Protein AF-A0A956CXU1-F1 (afdb_monomer_lite)

Secondary structure (DSSP, 8-state):
-----PPPPPPPPPHHHHHHHHHHHHHHHHHHHHH-HHHHHHHHTT--HHHHHHHHHHHHHHHHHHHHHHH---SB-TT-HHHHHHHHHHHHHHHHHHHHHHHHHHT--GGGSPPTTTHHHHHHHHHHHHIIIIIIHHHHHHHHHHHHHHSSPPPHHHHHHHHHHHHTHHHHHHHHT------HHHHHHHHHHHHHHHHHHHHHHHHHBHHHHHHHHHHHHHHHHHHSPPPP----------TT------------S-PPP-----------------------------

Foldseek 3Di:
DDDPPPDPQQDQPDVVVLLVQLVLLLVLLVVCVPPPVVVCCVPVNPDDSVVLSNCLSPQLSVLQNLCCVQVVFHAADPPCVVVLLVVLLVVLVVLLVVVLVCCVVQVPQLVPADDPPSNVSVQLNVLSVCCRPLPSVQLSVQSVVVCVVVVDRDDPVSSLVSQLVSLQRVLVVCLVVVPDPGPVVSSVVVSVSSSVLSSVLVVSRRPGRDVSSSSSSSSSNVSNNVSRDNNDPPPPPPPPPPPPPDPPDPPPPPPPPDDDPPDPPDDDDDDDDDDDDDDDDDDDDDDDDD

pLDDT: mean 83.3, std 19.91, range [33.78, 98.56]

Structure (mmCIF, N/CA/C/O backbone):
data_AF-A0A956CXU1-F1
#
_entry.id   AF-A0A956CXU1-F1
#
loop_
_atom_site.group_PDB
_atom_site.id
_atom_site.type_symbol
_atom_site.label_atom_id
_atom_site.label_alt_id
_atom_site.label_comp_id
_atom_site.label_asym_id
_atom_site.label_entity_id
_atom_site.label_seq_id
_atom_site.pdbx_PDB_ins_code
_atom_site.Cartn_x
_atom_site.Cartn_y
_atom_site.Cartn_z
_atom_site.occupancy
_atom_site.B_iso_or_equiv
_atom_site.auth_seq_id
_atom_site.auth_comp_id
_atom_site.auth_asym_id
_atom_site.auth_atom_id
_atom_site.pdbx_PDB_model_num
ATOM 1 N N . MET A 1 1 ? -18.748 23.707 29.686 1.00 53.28 1 MET A N 1
ATOM 2 C CA . MET A 1 1 ? -18.147 22.367 29.522 1.00 53.28 1 MET A CA 1
ATOM 3 C C . MET A 1 1 ? -19.125 21.565 28.673 1.00 53.28 1 MET A C 1
ATOM 5 O O . MET A 1 1 ? -20.083 21.032 29.205 1.00 53.28 1 MET A O 1
ATOM 9 N N . ALA A 1 2 ? -19.011 21.675 27.346 1.00 49.09 2 ALA A N 1
ATOM 10 C CA . ALA A 1 2 ? -19.995 21.107 26.426 1.00 49.09 2 ALA A CA 1
ATOM 11 C C . ALA A 1 2 ? -19.829 19.587 26.381 1.00 49.09 2 ALA A C 1
ATOM 13 O O . ALA A 1 2 ? -18.724 19.097 26.135 1.00 49.09 2 ALA A O 1
ATOM 14 N N . ASP A 1 3 ? -20.923 18.883 26.653 1.00 56.88 3 ASP A N 1
ATOM 15 C CA . ASP A 1 3 ? -21.047 17.439 26.538 1.00 56.88 3 ASP A CA 1
ATOM 16 C C . ASP A 1 3 ? -20.659 17.036 25.109 1.00 56.88 3 ASP A C 1
ATOM 18 O O . ASP A 1 3 ? -21.374 17.326 24.145 1.00 56.88 3 ASP A O 1
ATOM 22 N N . ARG A 1 4 ? -19.453 16.472 24.943 1.00 56.12 4 ARG A N 1
ATOM 23 C CA . ARG A 1 4 ? -19.021 15.890 23.669 1.00 56.12 4 ARG A CA 1
ATOM 24 C C . ARG A 1 4 ? -19.868 14.648 23.482 1.00 56.12 4 ARG A C 1
ATOM 26 O O . ARG A 1 4 ? -19.460 13.563 23.887 1.00 56.12 4 ARG A O 1
ATOM 33 N N . SER A 1 5 ? -21.033 14.854 22.877 1.00 62.69 5 SER A N 1
ATOM 34 C CA . SER A 1 5 ? -21.957 13.832 22.409 1.00 62.69 5 SER A CA 1
ATOM 35 C C . SER A 1 5 ? -21.123 12.693 21.840 1.00 62.69 5 SER A C 1
ATOM 37 O O . SER A 1 5 ? -20.377 12.897 20.876 1.00 62.69 5 SER A O 1
ATOM 39 N N . ALA A 1 6 ? -21.144 11.549 22.525 1.00 67.12 6 ALA A N 1
ATOM 40 C CA . ALA A 1 6 ? -20.288 10.419 22.211 1.00 67.12 6 ALA A CA 1
ATOM 41 C C . ALA A 1 6 ? -20.400 10.124 20.713 1.00 67.12 6 ALA A C 1
ATOM 43 O O . ALA A 1 6 ? -21.496 9.878 20.206 1.00 67.12 6 ALA A O 1
ATOM 44 N N . ALA A 1 7 ? -19.277 10.219 19.995 1.00 60.97 7 ALA A N 1
ATOM 45 C CA . ALA A 1 7 ? -19.264 9.900 18.578 1.00 60.97 7 ALA A CA 1
ATOM 46 C C . ALA A 1 7 ? -19.831 8.480 18.411 1.00 60.97 7 ALA A C 1
ATOM 48 O O . ALA A 1 7 ? -19.458 7.594 19.191 1.00 60.97 7 ALA A O 1
ATOM 49 N N . PRO A 1 8 ? -20.751 8.258 17.456 1.00 65.12 8 PRO A N 1
ATOM 50 C CA . PRO A 1 8 ? -21.353 6.950 17.273 1.00 65.12 8 PRO A CA 1
ATOM 51 C C . PRO A 1 8 ? -20.245 5.906 17.074 1.00 65.12 8 PRO A C 1
ATOM 53 O O . PRO A 1 8 ? -19.259 6.194 16.387 1.00 65.12 8 PRO A O 1
ATOM 56 N N . PRO A 1 9 ? -20.372 4.716 17.688 1.00 65.62 9 PRO A N 1
ATOM 57 C CA . PRO A 1 9 ? -19.356 3.677 17.589 1.00 65.62 9 PRO A CA 1
ATOM 58 C C . PRO A 1 9 ? -19.106 3.340 16.119 1.00 65.62 9 PRO A C 1
ATOM 60 O O . PRO A 1 9 ? -20.058 3.249 15.339 1.00 65.62 9 PRO A O 1
ATOM 63 N N . ALA A 1 10 ? -17.841 3.147 15.733 1.00 65.56 10 ALA A N 1
ATOM 64 C CA . ALA A 1 10 ? -17.521 2.817 14.352 1.00 65.56 10 ALA A CA 1
ATOM 65 C C . ALA A 1 10 ? -18.283 1.569 13.896 1.00 65.56 10 ALA A C 1
ATOM 67 O O . ALA A 1 10 ? -18.297 0.527 14.565 1.00 65.56 10 ALA A O 1
ATOM 68 N N . GLU A 1 11 ? -18.923 1.682 12.732 1.00 72.75 11 GLU A N 1
ATOM 69 C CA . GLU A 1 11 ? -19.608 0.564 12.103 1.00 72.75 11 GLU A CA 1
ATOM 70 C C . GLU A 1 11 ? -18.624 -0.593 11.909 1.00 72.75 11 GLU A C 1
ATOM 72 O O . GLU A 1 11 ? -17.523 -0.429 11.373 1.00 72.75 11 GLU A O 1
ATOM 77 N N . ARG A 1 12 ? -19.023 -1.794 12.343 1.00 76.50 12 ARG A N 1
ATOM 78 C CA . ARG A 1 12 ? -18.226 -3.003 12.116 1.00 76.50 12 ARG A CA 1
ATOM 79 C C . ARG A 1 12 ? -17.977 -3.150 10.612 1.00 76.50 12 ARG A C 1
ATOM 81 O O . ARG A 1 12 ? -18.926 -2.998 9.838 1.00 76.50 12 ARG A O 1
ATOM 88 N N . PRO A 1 13 ? -16.752 -3.513 10.187 1.00 75.19 13 PRO A N 1
ATOM 89 C CA . PRO A 1 13 ? -16.489 -3.706 8.774 1.00 75.19 13 PRO A CA 1
ATOM 90 C C . PRO A 1 13 ? -17.443 -4.768 8.220 1.00 75.19 13 PRO A C 1
ATOM 92 O O . PRO A 1 13 ? -17.560 -5.848 8.818 1.00 75.19 13 PRO A O 1
ATOM 95 N N . PRO A 1 14 ? -18.143 -4.494 7.105 1.00 86.12 14 PRO A N 1
ATOM 96 C CA . PRO A 1 14 ? -19.039 -5.474 6.522 1.00 86.12 14 PRO A CA 1
ATOM 97 C C . PRO A 1 14 ? -18.215 -6.703 6.140 1.00 86.12 14 PRO A C 1
ATOM 99 O O . PRO A 1 14 ? -17.238 -6.579 5.403 1.00 86.12 14 PRO A O 1
ATOM 102 N N . ARG A 1 15 ? -18.602 -7.894 6.614 1.00 92.25 15 ARG A N 1
ATOM 103 C CA . ARG A 1 15 ? -17.911 -9.157 6.276 1.00 92.25 15 ARG A CA 1
ATOM 104 C C . ARG A 1 15 ? -17.754 -9.331 4.763 1.00 92.25 15 ARG A C 1
ATOM 106 O O . ARG A 1 15 ? -16.720 -9.807 4.315 1.00 92.25 15 ARG A O 1
ATOM 113 N N . ALA A 1 16 ? -18.744 -8.858 4.003 1.00 91.38 16 ALA A N 1
ATOM 114 C CA . ALA A 1 16 ? -18.710 -8.810 2.549 1.00 91.38 16 ALA A CA 1
ATOM 115 C C . ALA A 1 16 ? -17.484 -8.056 2.007 1.00 91.38 16 ALA A C 1
ATOM 117 O O . ALA A 1 16 ? -16.814 -8.579 1.136 1.00 91.38 16 ALA A O 1
ATOM 118 N N . VAL A 1 17 ? -17.122 -6.891 2.562 1.00 91.38 17 VAL A N 1
ATOM 119 C CA . VAL A 1 17 ? -15.960 -6.107 2.093 1.00 91.38 17 VAL A CA 1
ATOM 120 C C . VAL A 1 17 ? -14.652 -6.866 2.314 1.00 91.38 17 VAL A C 1
ATOM 122 O O . VAL A 1 17 ? -13.800 -6.890 1.432 1.00 91.38 17 VAL A O 1
ATOM 125 N N . LEU A 1 18 ? -14.498 -7.515 3.471 1.00 93.88 18 LEU A N 1
ATOM 126 C CA . LEU A 1 18 ? -13.302 -8.306 3.778 1.00 93.88 18 LEU A CA 1
ATOM 127 C C . LEU A 1 18 ? -13.200 -9.549 2.886 1.00 93.88 18 LEU A C 1
ATOM 129 O O . LEU A 1 18 ? -12.120 -9.856 2.391 1.00 93.88 18 LEU A O 1
ATOM 133 N N . ALA A 1 19 ? -14.324 -10.229 2.644 1.00 95.38 19 ALA A N 1
ATOM 134 C CA . ALA A 1 19 ? -14.387 -11.356 1.720 1.00 95.38 19 ALA A CA 1
ATOM 135 C C . ALA A 1 19 ? -14.075 -10.918 0.280 1.00 95.38 19 ALA A C 1
ATOM 137 O O . ALA A 1 19 ? -13.273 -11.561 -0.389 1.00 95.38 19 ALA A O 1
ATOM 138 N N . THR A 1 20 ? -14.634 -9.792 -0.178 1.00 95.25 20 THR A N 1
ATOM 139 C CA . THR A 1 20 ? -14.325 -9.211 -1.491 1.00 95.25 20 THR A CA 1
ATOM 140 C C . THR A 1 20 ? -12.843 -8.878 -1.615 1.00 95.25 20 THR A C 1
ATOM 142 O O . THR A 1 20 ? -12.251 -9.189 -2.642 1.00 95.25 20 THR A O 1
ATOM 145 N N . LEU A 1 21 ? -12.222 -8.301 -0.580 1.00 94.56 21 LEU A N 1
ATOM 146 C CA . LEU A 1 21 ? -10.782 -8.036 -0.576 1.00 94.56 21 LEU A CA 1
ATOM 147 C C . LEU A 1 21 ? -9.972 -9.334 -0.700 1.00 94.56 21 LEU A C 1
ATOM 149 O O . LEU A 1 21 ? -9.076 -9.403 -1.535 1.00 94.56 21 LEU A O 1
ATOM 153 N N . ALA A 1 22 ? -10.307 -10.368 0.078 1.00 96.12 22 ALA A N 1
ATOM 154 C CA . ALA A 1 22 ? -9.634 -11.666 0.012 1.00 96.12 22 ALA A CA 1
ATOM 155 C C . ALA A 1 22 ? -9.749 -12.297 -1.385 1.00 96.12 22 ALA A C 1
ATOM 157 O O . ALA A 1 22 ? -8.745 -12.692 -1.975 1.00 96.12 22 ALA A O 1
ATOM 158 N N . VAL A 1 23 ? -10.963 -12.331 -1.947 1.00 97.62 23 VAL A N 1
ATOM 159 C CA . VAL A 1 23 ? -11.228 -12.864 -3.292 1.00 97.62 23 VAL A CA 1
ATOM 160 C C . VAL A 1 23 ? -10.493 -12.056 -4.360 1.00 97.62 23 VAL A C 1
ATOM 162 O O . VAL A 1 23 ? -9.898 -12.645 -5.258 1.00 97.62 23 VAL A O 1
ATOM 165 N N . ALA A 1 24 ? -10.472 -10.725 -4.253 1.00 96.25 24 ALA A N 1
ATOM 166 C CA . ALA A 1 24 ? -9.735 -9.869 -5.178 1.00 96.25 24 ALA A CA 1
ATOM 167 C C . ALA A 1 24 ? -8.224 -10.141 -5.123 1.00 96.25 24 ALA A C 1
ATOM 169 O O . ALA A 1 24 ? -7.593 -10.257 -6.170 1.00 96.25 24 ALA A O 1
ATOM 170 N N . VAL A 1 25 ? -7.644 -10.300 -3.927 1.00 96.00 25 VAL A N 1
ATOM 171 C CA . VAL A 1 25 ? -6.221 -10.644 -3.762 1.00 96.00 25 VAL A CA 1
ATOM 172 C C . VAL A 1 25 ? -5.912 -12.025 -4.341 1.00 96.00 25 VAL A C 1
ATOM 174 O O . VAL A 1 25 ? -4.922 -12.159 -5.057 1.00 96.00 25 VAL A O 1
ATOM 177 N N . LEU A 1 26 ? -6.759 -13.030 -4.091 1.00 97.06 26 LEU A N 1
ATOM 178 C CA . LEU A 1 26 ? -6.605 -14.371 -4.669 1.00 97.06 26 LEU A CA 1
ATOM 179 C C . LEU A 1 26 ? -6.677 -14.336 -6.199 1.00 97.06 26 LEU A C 1
ATOM 181 O O . LEU A 1 26 ? -5.804 -14.888 -6.863 1.00 97.06 26 LEU A O 1
ATOM 185 N N . GLY A 1 27 ? -7.687 -13.663 -6.758 1.00 97.56 27 GLY A N 1
ATOM 186 C CA . GLY A 1 27 ? -7.885 -13.558 -8.203 1.00 97.56 27 GLY A CA 1
ATOM 187 C C . GLY A 1 27 ? -6.745 -12.814 -8.898 1.00 97.56 27 GLY A C 1
ATOM 188 O O . GLY A 1 27 ? -6.200 -13.306 -9.883 1.00 97.56 27 GLY A O 1
ATOM 189 N N . LEU A 1 28 ? -6.331 -11.661 -8.361 1.00 96.25 28 LEU A N 1
ATOM 190 C CA . LEU A 1 28 ? -5.205 -10.890 -8.896 1.00 96.25 28 LEU A CA 1
ATOM 191 C C . LEU A 1 28 ? -3.881 -11.642 -8.747 1.00 96.25 28 LEU A C 1
ATOM 193 O O . LEU A 1 28 ? -3.095 -11.677 -9.687 1.00 96.25 28 LEU A O 1
ATOM 197 N N . GLY A 1 29 ? -3.646 -12.273 -7.597 1.00 95.19 29 GLY A N 1
ATOM 198 C CA . GLY A 1 29 ? -2.450 -13.073 -7.350 1.00 95.19 29 GLY A CA 1
ATOM 199 C C . GLY A 1 29 ? -2.349 -14.268 -8.295 1.00 95.19 29 GLY A C 1
ATOM 200 O O . GLY A 1 29 ? -1.311 -14.474 -8.922 1.00 95.19 29 GLY A O 1
ATOM 201 N N . GLY A 1 30 ? -3.441 -15.022 -8.447 1.00 96.94 30 GLY A N 1
ATOM 202 C CA . GLY A 1 30 ? -3.522 -16.136 -9.391 1.00 96.94 30 GLY A CA 1
ATOM 203 C C . GLY A 1 30 ? -3.350 -15.684 -10.841 1.00 96.94 30 GLY A C 1
ATOM 204 O O . GLY A 1 30 ? -2.679 -16.349 -11.621 1.00 96.94 30 GLY A O 1
ATOM 205 N N . LEU A 1 31 ? -3.876 -14.511 -11.205 1.00 97.19 31 LEU A N 1
ATOM 206 C CA . LEU A 1 31 ? -3.629 -13.938 -12.525 1.00 97.19 31 LEU A CA 1
ATOM 207 C C . LEU A 1 31 ? -2.144 -13.595 -12.710 1.00 97.19 31 LEU A C 1
ATOM 209 O O . LEU A 1 31 ? -1.563 -13.947 -13.733 1.00 97.19 31 LEU A O 1
ATOM 213 N N . VAL A 1 32 ? -1.506 -12.964 -11.719 1.00 96.50 32 VAL A N 1
ATOM 214 C CA . VAL A 1 32 ? -0.078 -12.604 -11.745 1.00 96.50 32 VAL A CA 1
ATOM 215 C C . VAL A 1 32 ? 0.829 -13.824 -11.881 1.00 96.50 32 VAL A C 1
ATOM 217 O O . VAL A 1 32 ? 1.794 -13.762 -12.646 1.00 96.50 32 VAL A O 1
ATOM 220 N N . SER A 1 33 ? 0.532 -14.928 -11.189 1.00 95.88 33 SER A N 1
ATOM 221 C CA . SER A 1 33 ? 1.349 -16.146 -11.273 1.00 95.88 33 SER A CA 1
ATOM 222 C C . SER A 1 33 ? 1.351 -16.756 -12.678 1.00 95.88 33 SER A C 1
ATOM 224 O O . SER A 1 33 ? 2.338 -17.379 -13.067 1.00 95.88 33 SER A O 1
ATOM 226 N N . VAL A 1 34 ? 0.293 -16.515 -13.458 1.00 96.69 34 VAL A N 1
ATOM 227 C CA . VAL A 1 34 ? 0.168 -16.972 -14.846 1.00 96.69 34 VAL A CA 1
ATOM 228 C C . VAL A 1 34 ? 0.743 -15.953 -15.833 1.00 96.69 34 VAL A C 1
ATOM 230 O O . VAL A 1 34 ? 1.555 -16.310 -16.683 1.00 96.69 34 VAL A O 1
ATOM 233 N N . VAL A 1 35 ? 0.352 -14.676 -15.738 1.00 96.75 35 VAL A N 1
ATOM 234 C CA . VAL A 1 35 ? 0.669 -13.671 -16.775 1.00 96.75 35 VAL A CA 1
ATOM 235 C C . VAL A 1 35 ? 2.003 -12.960 -16.562 1.00 96.75 35 VAL A C 1
ATOM 237 O O . VAL A 1 35 ? 2.523 -12.342 -17.490 1.00 96.75 35 VAL A O 1
ATOM 240 N N . ALA A 1 36 ? 2.557 -13.005 -15.347 1.00 95.81 36 ALA A N 1
ATOM 241 C CA . ALA A 1 36 ? 3.770 -12.280 -14.982 1.00 95.81 36 ALA A CA 1
ATOM 242 C C . ALA A 1 36 ? 4.713 -13.069 -14.040 1.00 95.81 36 ALA A C 1
ATOM 244 O O . ALA A 1 36 ? 5.231 -12.493 -13.076 1.00 95.81 36 ALA A O 1
ATOM 245 N N . PRO A 1 37 ? 5.027 -14.354 -14.310 1.00 95.62 37 PRO A N 1
ATOM 246 C CA . PRO A 1 37 ? 5.863 -15.170 -13.422 1.00 95.62 37 PRO A CA 1
ATOM 247 C C . PRO A 1 37 ? 7.291 -14.622 -13.269 1.00 95.62 37 PRO A C 1
ATOM 249 O O . PRO A 1 37 ? 7.898 -14.740 -12.206 1.00 95.62 37 PRO A O 1
ATOM 252 N N . ALA A 1 38 ? 7.834 -13.985 -14.313 1.00 94.94 38 ALA A N 1
ATOM 253 C CA . ALA A 1 38 ? 9.140 -13.329 -14.244 1.00 94.94 38 ALA A CA 1
ATOM 254 C C . ALA A 1 38 ? 9.127 -12.117 -13.298 1.00 94.94 38 ALA A C 1
ATOM 256 O O . ALA A 1 38 ? 10.067 -11.936 -12.528 1.00 94.94 38 ALA A O 1
ATOM 257 N N . ALA A 1 39 ? 8.047 -11.325 -13.314 1.00 94.69 39 ALA A N 1
ATOM 258 C CA . ALA A 1 39 ? 7.880 -10.223 -12.373 1.00 94.69 39 ALA A CA 1
ATOM 259 C C . ALA A 1 39 ? 7.748 -10.761 -10.943 1.00 94.69 39 ALA A C 1
ATOM 261 O O . ALA A 1 39 ? 8.450 -10.284 -10.060 1.00 94.69 39 ALA A O 1
ATOM 262 N N . TRP A 1 40 ? 6.943 -11.808 -10.723 1.00 94.81 40 TRP A N 1
ATOM 263 C CA . TRP A 1 40 ? 6.850 -12.454 -9.410 1.00 94.81 40 TRP A CA 1
ATOM 264 C C . TRP A 1 40 ? 8.229 -12.831 -8.858 1.00 94.81 40 TRP A C 1
ATOM 266 O O . TRP A 1 40 ? 8.607 -12.356 -7.792 1.00 94.81 40 TRP A O 1
ATOM 276 N N . ARG A 1 41 ? 9.015 -13.619 -9.604 1.00 95.06 41 ARG A N 1
ATOM 277 C CA . ARG A 1 41 ? 10.354 -14.049 -9.159 1.00 95.06 41 ARG A CA 1
ATOM 278 C C . ARG A 1 41 ? 11.280 -12.876 -8.858 1.00 95.06 41 ARG A C 1
ATOM 280 O O . ARG A 1 41 ? 12.094 -12.955 -7.947 1.00 95.06 41 ARG A O 1
ATOM 287 N N . ARG A 1 42 ? 11.150 -11.777 -9.605 1.00 92.06 42 ARG A N 1
ATOM 288 C CA . ARG A 1 42 ? 11.964 -10.578 -9.401 1.00 92.06 42 ARG A CA 1
ATOM 289 C C . ARG A 1 42 ? 11.675 -9.882 -8.073 1.00 92.06 42 ARG A C 1
ATOM 291 O O . ARG A 1 42 ? 12.614 -9.499 -7.390 1.00 92.06 42 ARG A O 1
ATOM 298 N N . TYR A 1 43 ? 10.402 -9.693 -7.725 1.00 91.19 43 TYR A N 1
ATOM 299 C CA . TYR A 1 43 ? 10.020 -8.912 -6.538 1.00 91.19 43 TYR A CA 1
ATOM 300 C C . TYR A 1 43 ? 9.784 -9.764 -5.289 1.00 91.19 43 TYR A C 1
ATOM 302 O O . TYR A 1 43 ? 9.972 -9.280 -4.178 1.00 91.19 43 TYR A O 1
ATOM 310 N N . CYS A 1 44 ? 9.370 -11.017 -5.457 1.00 92.88 44 CYS A N 1
ATOM 311 C CA . CYS A 1 44 ? 9.088 -11.950 -4.366 1.00 92.88 44 CYS A CA 1
ATOM 312 C C . CYS A 1 44 ? 10.205 -12.992 -4.178 1.00 92.88 44 CYS A C 1
ATOM 314 O O . CYS A 1 44 ? 10.142 -13.800 -3.252 1.00 92.88 44 CYS A O 1
ATOM 316 N N . GLY A 1 45 ? 11.237 -12.971 -5.030 1.00 93.00 45 GLY A N 1
ATOM 317 C CA . GLY A 1 45 ? 12.387 -13.863 -4.935 1.00 93.00 45 GLY A CA 1
ATOM 318 C C . GLY A 1 45 ? 12.011 -15.335 -5.168 1.00 93.00 45 GLY A C 1
ATOM 319 O O . GLY A 1 45 ? 11.205 -15.628 -6.056 1.00 93.00 45 GLY A O 1
ATOM 320 N N . PRO A 1 46 ? 12.582 -16.273 -4.388 1.00 95.12 46 PRO A N 1
ATOM 321 C CA . PRO A 1 46 ? 12.311 -17.705 -4.520 1.00 95.12 46 PRO A CA 1
ATOM 322 C C . PRO A 1 46 ? 10.983 -18.131 -3.878 1.00 95.12 46 PRO A C 1
ATOM 324 O O . PRO A 1 46 ? 10.687 -19.321 -3.835 1.00 95.12 46 PRO A O 1
ATOM 327 N N . LEU A 1 47 ? 10.196 -17.194 -3.333 1.00 95.44 47 LEU A N 1
ATOM 328 C CA . LEU A 1 47 ? 8.924 -17.528 -2.709 1.00 95.44 47 LEU A CA 1
ATOM 329 C C . LEU A 1 47 ? 7.968 -18.109 -3.751 1.00 95.44 47 LEU A C 1
ATOM 331 O O . LEU A 1 47 ? 7.681 -17.477 -4.769 1.00 95.44 47 LEU A O 1
ATOM 335 N N . GLU A 1 48 ? 7.422 -19.281 -3.456 1.00 96.69 48 GLU A N 1
ATOM 336 C CA . GLU A 1 48 ? 6.409 -19.909 -4.291 1.00 96.69 48 GLU A CA 1
ATOM 337 C C . GLU A 1 48 ? 5.141 -19.032 -4.399 1.00 96.69 48 GLU A C 1
ATOM 339 O O . GLU A 1 48 ? 4.597 -18.619 -3.364 1.00 96.69 48 GLU A O 1
ATOM 344 N N . PRO A 1 49 ? 4.621 -18.758 -5.618 1.00 95.38 49 PRO A N 1
ATOM 345 C CA . PRO A 1 49 ? 3.492 -17.851 -5.819 1.00 95.38 49 PRO A CA 1
ATOM 346 C C . PRO A 1 49 ? 2.272 -18.166 -4.965 1.00 95.38 49 PRO A C 1
ATOM 348 O O . PRO A 1 49 ? 1.715 -17.287 -4.309 1.00 95.38 49 PRO A O 1
ATOM 351 N N . HIS A 1 50 ? 1.880 -19.437 -4.926 1.00 96.88 50 HIS A N 1
ATOM 352 C CA . HIS A 1 50 ? 0.691 -19.885 -4.211 1.00 96.88 50 HIS A CA 1
ATOM 353 C C . HIS A 1 50 ? 0.780 -19.618 -2.701 1.00 96.88 50 HIS A C 1
ATOM 355 O O . HIS A 1 50 ? -0.215 -19.211 -2.102 1.00 96.88 50 HIS A O 1
ATOM 361 N N . VAL A 1 51 ? 1.968 -19.762 -2.099 1.00 97.12 51 VAL A N 1
ATOM 362 C CA . VAL A 1 51 ? 2.192 -19.471 -0.675 1.00 97.12 51 VAL A CA 1
ATOM 363 C C . VAL A 1 51 ? 2.049 -17.977 -0.414 1.00 97.12 51 VAL A C 1
ATOM 365 O O . VAL A 1 51 ? 1.271 -17.577 0.452 1.00 97.12 51 VAL A O 1
ATOM 368 N N . GLY A 1 52 ? 2.750 -17.140 -1.186 1.00 96.44 52 GLY A N 1
ATOM 369 C CA . GLY A 1 52 ? 2.691 -15.687 -1.014 1.00 96.44 52 GLY A CA 1
ATOM 370 C C . GLY A 1 52 ? 1.275 -15.134 -1.195 1.00 96.44 52 GLY A C 1
ATOM 371 O O . GLY A 1 52 ? 0.806 -14.336 -0.385 1.00 96.44 52 GLY A O 1
ATOM 372 N N . ILE A 1 53 ? 0.556 -15.610 -2.214 1.00 97.62 53 ILE A N 1
ATOM 373 C CA . ILE A 1 53 ? -0.830 -15.210 -2.486 1.00 97.62 53 ILE A CA 1
ATOM 374 C C . ILE A 1 53 ? -1.753 -15.626 -1.335 1.00 97.62 53 ILE A C 1
ATOM 376 O O . ILE A 1 53 ? -2.524 -14.795 -0.856 1.00 97.62 53 ILE A O 1
ATOM 380 N N . ALA A 1 54 ? -1.661 -16.874 -0.862 1.00 97.69 54 ALA A N 1
ATOM 381 C CA . ALA A 1 54 ? -2.488 -17.368 0.238 1.00 97.69 54 ALA A CA 1
ATOM 382 C C . ALA A 1 54 ? -2.243 -16.582 1.535 1.00 97.69 54 ALA A C 1
ATOM 384 O O . ALA A 1 54 ? -3.198 -16.163 2.193 1.00 97.69 54 ALA A O 1
ATOM 385 N N . VAL A 1 55 ? -0.975 -16.314 1.867 1.00 97.69 55 VAL A N 1
ATOM 386 C CA . VAL A 1 55 ? -0.604 -15.513 3.042 1.00 97.69 55 VAL A CA 1
ATOM 387 C C . VAL A 1 55 ? -1.224 -14.122 2.963 1.00 97.69 55 VAL A C 1
ATOM 389 O O . VAL A 1 55 ? -1.879 -13.698 3.912 1.00 97.69 55 VAL A O 1
ATOM 392 N N . ILE A 1 56 ? -1.083 -13.417 1.838 1.00 97.88 56 ILE A N 1
ATOM 393 C CA . ILE A 1 56 ? -1.583 -12.039 1.706 1.00 97.88 56 ILE A CA 1
ATOM 394 C C . ILE A 1 56 ? -3.113 -11.993 1.640 1.00 97.88 56 ILE A C 1
ATOM 396 O O . ILE A 1 56 ? -3.720 -11.107 2.244 1.00 97.88 56 ILE A O 1
ATOM 400 N N . ALA A 1 57 ? -3.752 -12.975 0.997 1.00 97.50 57 ALA A N 1
ATOM 401 C CA . ALA A 1 57 ? -5.208 -13.090 0.940 1.00 97.50 57 ALA A CA 1
ATOM 402 C C . ALA A 1 57 ? -5.854 -13.272 2.321 1.00 97.50 57 ALA A C 1
ATOM 404 O O . ALA A 1 57 ? -6.986 -12.837 2.523 1.00 97.50 57 ALA A O 1
ATOM 405 N N . VAL A 1 58 ? -5.140 -13.881 3.274 1.00 97.81 58 VAL A N 1
ATOM 406 C CA . VAL A 1 58 ? -5.590 -14.030 4.665 1.00 97.81 58 VAL A CA 1
ATOM 407 C C . VAL A 1 58 ? -5.150 -12.840 5.521 1.00 97.81 58 VAL A C 1
ATOM 409 O O . VAL A 1 58 ? -5.962 -12.264 6.248 1.00 97.81 58 VAL A O 1
ATOM 412 N N . ALA A 1 59 ? -3.879 -12.446 5.433 1.00 98.06 59 ALA A N 1
ATOM 413 C CA . ALA A 1 59 ? -3.285 -11.428 6.293 1.00 98.06 59 ALA A CA 1
ATOM 414 C C . ALA A 1 59 ? -3.920 -10.047 6.086 1.00 98.06 59 ALA A C 1
ATOM 416 O O . ALA A 1 59 ? -4.279 -9.398 7.068 1.00 98.06 59 ALA A O 1
ATOM 417 N N . ALA A 1 60 ? -4.119 -9.613 4.837 1.00 97.25 60 ALA A N 1
ATOM 418 C CA . ALA A 1 60 ? -4.681 -8.297 4.537 1.00 97.25 60 ALA A CA 1
ATOM 419 C C . ALA A 1 60 ? -6.070 -8.079 5.181 1.00 97.25 60 ALA A C 1
ATOM 421 O O . ALA A 1 60 ? -6.208 -7.161 5.996 1.00 97.25 60 ALA A O 1
ATOM 422 N N . PRO A 1 61 ? -7.103 -8.911 4.923 1.00 97.19 61 PRO A N 1
ATOM 423 C CA . PRO A 1 61 ? -8.410 -8.727 5.554 1.00 97.19 61 PRO A CA 1
ATOM 424 C C . PRO A 1 61 ? -8.376 -8.939 7.073 1.00 97.19 61 PRO A C 1
ATOM 426 O O . PRO A 1 61 ? -9.098 -8.240 7.787 1.00 97.19 61 PRO A O 1
ATOM 429 N N . ALA A 1 62 ? -7.542 -9.851 7.590 1.00 97.25 62 ALA A N 1
ATOM 430 C CA . ALA A 1 62 ? -7.407 -10.071 9.030 1.00 97.25 62 ALA A CA 1
ATOM 431 C C . ALA A 1 62 ? -6.845 -8.835 9.750 1.00 97.25 62 ALA A C 1
ATOM 433 O O . ALA A 1 62 ? -7.377 -8.428 10.785 1.00 97.25 62 ALA A O 1
ATOM 434 N N . LEU A 1 63 ? -5.818 -8.196 9.184 1.00 97.88 63 LEU A N 1
ATOM 435 C CA . LEU A 1 63 ? -5.216 -6.980 9.732 1.00 97.88 63 LEU A CA 1
ATOM 436 C C . LEU A 1 63 ? -6.146 -5.773 9.604 1.00 97.88 63 LEU A C 1
ATOM 438 O O . LEU A 1 63 ? -6.289 -5.017 10.563 1.00 97.88 63 LEU A O 1
ATOM 442 N N . VAL A 1 64 ? -6.842 -5.623 8.472 1.00 96.56 64 VAL A N 1
ATOM 443 C CA . VAL A 1 64 ? -7.877 -4.588 8.299 1.00 96.56 64 VAL A CA 1
ATOM 444 C C . VAL A 1 64 ? -8.986 -4.759 9.343 1.00 96.56 64 VAL A C 1
ATOM 446 O O . VAL A 1 64 ? -9.381 -3.796 9.999 1.00 96.56 64 VAL A O 1
ATOM 449 N N . TRP A 1 65 ? -9.460 -5.987 9.562 1.00 95.56 65 TRP A N 1
ATOM 450 C CA . TRP A 1 65 ? -10.445 -6.292 10.602 1.00 95.56 65 TRP A CA 1
ATOM 451 C C . TRP A 1 65 ? -9.926 -5.995 12.012 1.00 95.56 65 TRP A C 1
ATOM 453 O O . TRP A 1 65 ? -10.646 -5.410 12.828 1.00 95.56 65 TRP A O 1
ATOM 463 N N . LEU A 1 66 ? -8.680 -6.378 12.301 1.00 96.12 66 LEU A N 1
ATOM 464 C CA . LEU A 1 66 ? -8.042 -6.151 13.593 1.00 96.12 66 LEU A CA 1
ATOM 465 C C . LEU A 1 66 ? -7.923 -4.654 13.880 1.00 96.12 66 LEU A C 1
ATOM 467 O O . LEU A 1 66 ? -8.326 -4.213 14.952 1.00 96.12 66 LEU A O 1
ATOM 471 N N . LEU A 1 67 ? -7.429 -3.873 12.920 1.00 95.62 67 LEU A N 1
ATOM 472 C CA . LEU A 1 67 ? -7.286 -2.422 13.024 1.00 95.62 67 LEU A CA 1
ATOM 473 C C . LEU A 1 67 ? -8.640 -1.719 13.151 1.00 95.62 67 LEU A C 1
ATOM 475 O O . LEU A 1 67 ? -8.785 -0.828 13.986 1.00 95.62 67 LEU A O 1
ATOM 479 N N . ALA A 1 68 ? -9.659 -2.169 12.421 1.00 94.00 68 ALA A N 1
ATOM 480 C CA . ALA A 1 68 ? -11.009 -1.642 12.586 1.00 94.00 68 ALA A CA 1
ATOM 481 C C . ALA A 1 68 ? -11.538 -1.863 14.011 1.00 94.00 68 ALA A C 1
ATOM 483 O O . ALA A 1 68 ? -12.085 -0.953 14.625 1.00 94.00 68 ALA A O 1
ATOM 484 N N . ARG A 1 69 ? -11.315 -3.051 14.589 1.00 92.00 69 ARG A N 1
ATOM 485 C CA . ARG A 1 69 ? -11.772 -3.370 15.953 1.00 92.00 69 ARG A CA 1
ATOM 486 C C . ARG A 1 69 ? -10.934 -2.738 17.058 1.00 92.00 69 ARG A C 1
ATOM 488 O O . ARG A 1 69 ? -11.462 -2.382 18.107 1.00 92.00 69 ARG A O 1
ATOM 495 N N . ARG A 1 70 ? -9.616 -2.693 16.877 1.00 91.38 70 ARG A N 1
ATOM 496 C CA . ARG A 1 70 ? -8.645 -2.347 17.924 1.00 91.38 70 ARG A CA 1
ATOM 497 C C . ARG A 1 70 ? -8.092 -0.943 17.795 1.00 91.38 70 ARG A C 1
ATOM 499 O O . ARG A 1 70 ? -7.407 -0.524 18.711 1.00 91.38 70 ARG A O 1
ATOM 506 N N . ALA A 1 71 ? -8.331 -0.229 16.706 1.00 90.56 71 ALA A N 1
ATOM 507 C CA . ALA A 1 71 ? -7.797 1.114 16.506 1.00 90.56 71 ALA A CA 1
ATOM 508 C C . ALA A 1 71 ? -8.840 2.109 15.991 1.00 90.56 71 ALA A C 1
ATOM 510 O O . ALA A 1 71 ? -8.485 3.265 15.776 1.00 90.56 71 ALA A O 1
ATOM 511 N N . ASP A 1 72 ? -10.098 1.678 15.843 1.00 91.00 72 ASP A N 1
ATOM 512 C CA . ASP A 1 72 ? -11.192 2.510 15.329 1.00 91.00 72 ASP A CA 1
ATOM 513 C C . ASP A 1 72 ? -10.894 3.065 13.923 1.00 91.00 72 ASP A C 1
ATOM 515 O O . ASP A 1 72 ? -11.302 4.163 13.552 1.00 91.00 72 ASP A O 1
ATOM 519 N N . LEU A 1 73 ? -10.109 2.318 13.133 1.00 92.69 73 LEU A N 1
ATOM 520 C CA . LEU A 1 73 ? -9.766 2.719 11.773 1.00 92.69 73 LEU A CA 1
ATOM 521 C C . LEU A 1 73 ? -10.871 2.275 10.806 1.00 92.69 73 LEU A C 1
ATOM 523 O O . LEU A 1 73 ? -11.225 1.093 10.778 1.00 92.69 73 LEU A O 1
ATOM 527 N N . PRO A 1 74 ? -11.426 3.190 9.996 1.00 91.56 74 PRO A N 1
ATOM 528 C CA . PRO A 1 74 ? -12.496 2.839 9.078 1.00 91.56 74 PRO A CA 1
ATOM 529 C C . PRO A 1 74 ? -11.982 1.891 7.991 1.00 91.56 74 PRO A C 1
ATOM 531 O O . PRO A 1 74 ? -10.872 2.033 7.489 1.00 91.56 74 PRO A O 1
ATOM 534 N N . VAL A 1 75 ? -12.813 0.942 7.563 1.00 89.12 75 VAL A N 1
ATOM 535 C CA . VAL A 1 75 ? -12.500 0.113 6.384 1.00 89.12 75 VAL A CA 1
ATOM 536 C C . VAL A 1 75 ? -13.020 0.781 5.118 1.00 89.12 75 VAL A C 1
ATOM 538 O O . VAL A 1 75 ? -12.275 0.968 4.158 1.00 89.12 75 VAL A O 1
ATOM 541 N N . LEU A 1 76 ? -14.290 1.183 5.143 1.00 90.56 76 LEU A N 1
ATOM 542 C CA . LEU A 1 76 ? -14.975 1.869 4.056 1.00 90.56 76 LEU A CA 1
ATOM 543 C C . LEU A 1 76 ? -16.081 2.749 4.641 1.00 90.56 76 LEU A C 1
ATOM 545 O O . LEU A 1 76 ? -16.876 2.271 5.448 1.00 90.56 76 LEU A O 1
ATOM 549 N N . ARG A 1 77 ? -16.167 4.011 4.211 1.00 88.31 77 ARG A N 1
ATOM 550 C CA . ARG A 1 77 ? -17.304 4.883 4.535 1.00 88.31 77 ARG A CA 1
ATOM 551 C C . ARG A 1 77 ? -18.359 4.744 3.441 1.00 88.31 77 ARG A C 1
ATOM 553 O O . ARG A 1 77 ? -18.112 5.056 2.275 1.00 88.31 77 ARG A O 1
ATOM 560 N N . ARG A 1 78 ? -19.531 4.219 3.803 1.00 86.50 78 ARG A N 1
ATOM 561 C CA . ARG A 1 78 ? -20.653 4.070 2.866 1.00 86.50 78 ARG A CA 1
ATOM 562 C C . ARG A 1 78 ? -21.103 5.449 2.373 1.00 86.50 78 ARG A C 1
ATOM 564 O O . ARG A 1 78 ? -21.087 6.416 3.125 1.00 86.50 78 ARG A O 1
ATOM 571 N N . GLY A 1 79 ? -21.467 5.540 1.094 1.00 89.56 79 GLY A N 1
ATOM 572 C CA . GLY A 1 79 ? -21.974 6.772 0.476 1.00 89.56 79 GLY A CA 1
ATOM 573 C C . GLY A 1 79 ? -20.917 7.788 0.023 1.00 89.56 79 GLY A C 1
ATOM 574 O O . GLY A 1 79 ? -21.255 8.683 -0.743 1.00 89.56 79 GLY A O 1
ATOM 575 N N . THR A 1 80 ? -19.641 7.653 0.410 1.00 93.75 80 THR A N 1
ATOM 576 C CA . THR A 1 80 ? -18.572 8.589 -0.010 1.00 93.75 80 THR A CA 1
ATOM 577 C C . THR A 1 80 ? -17.495 7.962 -0.889 1.00 93.75 80 THR A C 1
ATOM 579 O O . THR A 1 80 ? -16.541 8.647 -1.245 1.00 93.75 80 THR A O 1
ATOM 582 N N . VAL A 1 81 ? -17.653 6.696 -1.290 1.00 93.19 81 VAL A N 1
ATOM 583 C CA . VAL A 1 81 ? -16.613 5.915 -1.983 1.00 93.19 81 VAL A CA 1
ATOM 584 C C . VAL A 1 81 ? -16.058 6.640 -3.209 1.00 93.19 81 VAL A C 1
ATOM 586 O O . VAL A 1 81 ? -14.860 6.888 -3.263 1.00 93.19 81 VAL A O 1
ATOM 589 N N . ALA A 1 82 ? -16.907 7.052 -4.156 1.00 95.81 82 ALA A N 1
ATOM 590 C CA . ALA A 1 82 ? -16.452 7.729 -5.375 1.00 95.81 82 ALA A CA 1
ATOM 591 C C . ALA A 1 82 ? -15.685 9.030 -5.074 1.00 95.81 82 ALA A C 1
ATOM 593 O O . ALA A 1 82 ? -14.614 9.266 -5.629 1.00 95.81 82 ALA A O 1
ATOM 594 N N . ARG A 1 83 ? -16.190 9.842 -4.135 1.00 96.81 83 ARG A N 1
ATOM 595 C CA . ARG A 1 83 ? -15.527 11.077 -3.690 1.00 96.81 83 ARG A CA 1
ATOM 596 C C . ARG A 1 83 ? -14.176 10.791 -3.040 1.00 96.81 83 ARG A C 1
ATOM 598 O O . ARG A 1 83 ? -13.220 11.532 -3.250 1.00 96.81 83 ARG A O 1
ATOM 605 N N . ASP A 1 84 ? -14.101 9.744 -2.228 1.00 96.00 84 ASP A N 1
ATOM 606 C CA . ASP A 1 84 ? -12.888 9.375 -1.506 1.00 96.00 84 ASP A CA 1
ATOM 607 C C . ASP A 1 84 ? -11.822 8.810 -2.455 1.00 96.00 84 ASP A C 1
ATOM 609 O O . ASP A 1 84 ? -10.647 9.135 -2.295 1.00 96.00 84 ASP A O 1
ATOM 613 N N . LEU A 1 85 ? -12.227 8.054 -3.482 1.00 96.19 85 LEU A N 1
ATOM 614 C CA . LEU A 1 85 ? -11.348 7.597 -4.564 1.00 96.19 85 LEU A CA 1
ATOM 615 C C . LEU A 1 85 ? -10.844 8.763 -5.426 1.00 96.19 85 LEU A C 1
ATOM 617 O O . LEU A 1 85 ? -9.652 8.835 -5.715 1.00 96.19 85 LEU A O 1
ATOM 621 N N . ALA A 1 86 ? -11.720 9.703 -5.792 1.00 96.75 86 ALA A N 1
ATOM 622 C CA . ALA A 1 86 ? -11.328 10.898 -6.540 1.00 96.75 86 ALA A CA 1
ATOM 623 C C . ALA A 1 86 ? -10.336 11.760 -5.746 1.00 96.75 86 ALA A C 1
ATOM 625 O O . ALA A 1 86 ? -9.325 12.205 -6.285 1.00 96.75 86 ALA A O 1
ATOM 626 N N . LEU A 1 87 ? -10.581 11.945 -4.444 1.00 97.69 87 LEU A N 1
ATOM 627 C CA . LEU A 1 87 ? -9.653 12.652 -3.566 1.00 97.69 87 LEU A CA 1
ATOM 628 C C . LEU A 1 87 ? -8.311 11.921 -3.451 1.00 97.69 87 LEU A C 1
ATOM 630 O O . LEU A 1 87 ? -7.273 12.572 -3.475 1.00 97.69 87 LEU A O 1
ATOM 634 N N . ALA A 1 88 ? -8.319 10.591 -3.330 1.00 97.56 88 ALA A N 1
ATOM 635 C CA . ALA A 1 88 ? -7.097 9.794 -3.308 1.00 97.56 88 ALA A CA 1
ATOM 636 C C . ALA A 1 88 ? -6.281 9.989 -4.598 1.00 97.56 88 ALA A C 1
ATOM 638 O O . ALA A 1 88 ? -5.094 10.291 -4.530 1.00 97.56 88 ALA A O 1
ATOM 639 N N . ALA A 1 89 ? -6.916 9.917 -5.769 1.00 96.69 89 ALA A N 1
ATOM 640 C CA . ALA A 1 89 ? -6.242 10.178 -7.040 1.00 96.69 89 ALA A CA 1
ATOM 641 C C . ALA A 1 89 ? -5.684 11.613 -7.123 1.00 96.69 89 ALA A C 1
ATOM 643 O O . ALA A 1 89 ? -4.534 11.806 -7.516 1.00 96.69 89 ALA A O 1
ATOM 644 N N . LEU A 1 90 ? -6.462 12.614 -6.693 1.00 97.31 90 LEU A N 1
ATOM 645 C CA . LEU A 1 90 ? -6.036 14.015 -6.680 1.00 97.31 90 LEU A CA 1
ATOM 646 C C . LEU A 1 90 ? -4.831 14.245 -5.758 1.00 97.31 90 LEU A C 1
ATOM 648 O O . LEU A 1 90 ? -3.888 14.932 -6.136 1.00 97.31 90 LEU A O 1
ATOM 652 N N . LEU A 1 91 ? -4.842 13.656 -4.561 1.00 98.12 91 LEU A N 1
ATOM 653 C CA . LEU A 1 91 ? -3.726 13.760 -3.621 1.00 98.12 91 LEU A CA 1
ATOM 654 C C . LEU A 1 91 ? -2.477 13.025 -4.117 1.00 98.12 91 LEU A C 1
ATOM 656 O O . LEU A 1 91 ? -1.373 13.424 -3.760 1.00 98.12 91 LEU A O 1
ATOM 660 N N . ALA A 1 92 ? -2.628 11.968 -4.922 1.00 97.81 92 ALA A N 1
ATOM 661 C CA . ALA A 1 92 ? -1.500 11.245 -5.507 1.00 97.81 92 ALA A CA 1
ATOM 662 C C . ALA A 1 92 ? -0.821 12.039 -6.637 1.00 97.81 92 ALA A C 1
ATOM 664 O O . ALA A 1 92 ? 0.376 11.869 -6.868 1.00 97.81 92 ALA A O 1
ATOM 665 N N . ALA A 1 93 ? -1.553 12.926 -7.321 1.00 97.25 93 ALA A N 1
ATOM 666 C CA . ALA A 1 93 ? -1.069 13.700 -8.467 1.00 97.25 93 ALA A CA 1
ATOM 667 C C . ALA A 1 93 ? 0.269 14.442 -8.245 1.00 97.25 93 ALA A C 1
ATOM 669 O O . ALA A 1 93 ? 1.156 14.276 -9.085 1.00 97.25 93 ALA A O 1
ATOM 670 N N . PRO A 1 94 ? 0.493 15.208 -7.154 1.00 98.00 94 PRO A N 1
ATOM 671 C CA . PRO A 1 94 ? 1.787 15.857 -6.925 1.00 98.00 94 PRO A CA 1
ATOM 672 C C . PRO A 1 94 ? 2.937 14.853 -6.780 1.00 98.00 94 PRO A C 1
ATOM 674 O O . PRO A 1 94 ? 4.020 15.087 -7.312 1.00 98.00 94 PRO A O 1
ATOM 677 N N . PHE A 1 95 ? 2.702 13.708 -6.131 1.00 97.94 95 PHE A N 1
ATOM 678 C CA . PHE A 1 95 ? 3.717 12.661 -5.996 1.00 97.94 95 PHE A CA 1
ATOM 679 C C . PHE A 1 95 ? 4.022 11.994 -7.340 1.00 97.94 95 PHE A C 1
ATOM 681 O O . PHE A 1 95 ? 5.183 11.727 -7.644 1.00 97.94 95 PHE A O 1
ATOM 688 N N . ILE A 1 96 ? 2.993 11.762 -8.161 1.00 96.69 96 ILE A N 1
ATOM 689 C CA . ILE A 1 96 ? 3.134 11.245 -9.529 1.00 96.69 96 ILE A CA 1
ATOM 690 C C . ILE A 1 96 ? 3.977 12.205 -10.374 1.00 96.69 96 ILE A C 1
ATOM 692 O O . ILE A 1 96 ? 4.929 11.782 -11.025 1.00 96.69 96 ILE A O 1
ATOM 696 N N . ALA A 1 97 ? 3.653 13.500 -10.353 1.00 96.25 97 ALA A N 1
ATOM 697 C CA . ALA A 1 97 ? 4.392 14.505 -11.110 1.00 96.25 97 ALA A CA 1
ATOM 698 C C . ALA A 1 97 ? 5.865 14.556 -10.678 1.00 96.25 97 ALA A C 1
ATOM 700 O O . ALA A 1 97 ? 6.758 14.523 -11.523 1.00 96.25 97 ALA A O 1
ATOM 701 N N . ALA A 1 98 ? 6.115 14.561 -9.368 1.00 95.25 98 ALA A N 1
ATOM 702 C CA . ALA A 1 98 ? 7.456 14.581 -8.801 1.00 95.25 98 ALA A CA 1
ATOM 703 C C . ALA A 1 98 ? 8.293 13.356 -9.217 1.00 95.25 98 ALA A C 1
ATOM 705 O O . ALA A 1 98 ? 9.417 13.525 -9.691 1.00 95.25 98 ALA A O 1
ATOM 706 N N . VAL A 1 99 ? 7.739 12.137 -9.133 1.00 92.81 99 VAL A N 1
ATOM 707 C CA . VAL A 1 99 ? 8.480 10.925 -9.526 1.00 92.81 99 VAL A CA 1
ATOM 708 C C . VAL A 1 99 ? 8.710 10.848 -11.035 1.00 92.81 99 VAL A C 1
ATOM 710 O O . VAL A 1 99 ? 9.786 10.439 -11.451 1.00 92.81 99 VAL A O 1
ATOM 713 N N . ILE A 1 100 ? 7.761 11.301 -11.864 1.00 92.81 100 ILE A N 1
ATOM 714 C CA . ILE A 1 100 ? 7.954 11.358 -13.321 1.00 92.81 100 ILE A CA 1
ATOM 715 C C . ILE A 1 100 ? 9.074 12.342 -13.668 1.00 92.81 100 ILE A C 1
ATOM 717 O O . ILE A 1 100 ? 9.936 12.021 -14.482 1.00 92.81 100 ILE A O 1
ATOM 721 N N . VAL A 1 101 ? 9.095 13.530 -13.054 1.00 93.06 101 VAL A N 1
ATOM 722 C CA . VAL A 1 101 ? 10.179 14.501 -13.266 1.00 93.06 101 VAL A CA 1
ATOM 723 C C . VAL A 1 101 ? 11.518 13.896 -12.852 1.00 93.06 101 VAL A C 1
ATOM 725 O O . VAL A 1 101 ? 12.475 13.962 -13.625 1.00 93.06 101 VAL A O 1
ATOM 728 N N . LEU A 1 102 ? 11.581 13.249 -11.685 1.00 90.00 102 LEU A N 1
ATOM 729 C CA . LEU A 1 102 ? 12.794 12.571 -11.237 1.00 90.00 102 LEU A CA 1
ATOM 730 C C . LEU A 1 102 ? 13.228 11.477 -12.221 1.00 90.00 102 LEU A C 1
ATOM 732 O O . LEU A 1 102 ? 14.401 11.425 -12.570 1.00 90.00 102 LEU A O 1
ATOM 736 N N . ASP A 1 103 ? 12.304 10.651 -12.712 1.00 88.25 103 ASP A N 1
ATOM 737 C CA . ASP A 1 103 ? 12.580 9.582 -13.679 1.00 88.25 103 ASP A CA 1
ATOM 738 C C . ASP A 1 103 ? 13.212 10.120 -14.968 1.00 88.25 103 ASP A C 1
ATOM 740 O O . ASP A 1 103 ? 14.193 9.575 -15.484 1.00 88.25 103 ASP A O 1
ATOM 744 N N . ARG A 1 104 ? 12.733 11.275 -15.441 1.00 88.38 104 ARG A N 1
ATOM 745 C CA . ARG A 1 104 ? 13.289 11.954 -16.620 1.00 88.38 104 ARG A CA 1
ATOM 746 C C . ARG A 1 104 ? 14.679 12.544 -16.374 1.00 88.38 104 ARG A C 1
ATOM 748 O O . ARG A 1 104 ? 15.497 12.532 -17.294 1.00 88.38 104 ARG A O 1
ATOM 755 N N . LEU A 1 105 ? 14.947 13.050 -15.170 1.00 90.44 105 LEU A N 1
ATOM 756 C CA . LEU A 1 105 ? 16.222 13.686 -14.822 1.00 90.44 105 LEU A CA 1
ATOM 757 C C . LEU A 1 105 ? 17.305 12.667 -14.438 1.00 90.44 105 LEU A C 1
ATOM 759 O O . LEU A 1 105 ? 18.430 12.754 -14.927 1.00 90.44 105 LEU A O 1
ATOM 763 N N . ALA A 1 106 ? 16.965 11.692 -13.594 1.00 85.56 106 ALA A N 1
ATOM 764 C CA . ALA A 1 106 ? 17.885 10.698 -13.045 1.00 85.56 106 ALA A CA 1
ATOM 765 C C . ALA A 1 106 ? 18.105 9.491 -13.971 1.00 85.56 106 ALA A C 1
ATOM 767 O O . ALA A 1 106 ? 19.076 8.761 -13.782 1.00 85.56 106 ALA A O 1
ATOM 768 N N . ARG A 1 107 ? 17.246 9.305 -14.988 1.00 84.56 107 ARG A N 1
ATOM 769 C CA . ARG A 1 107 ? 17.298 8.190 -15.949 1.00 84.56 107 ARG A CA 1
ATOM 770 C C . ARG A 1 107 ? 17.315 6.835 -15.233 1.00 84.56 107 ARG A C 1
ATOM 772 O O . ARG A 1 107 ? 18.280 6.085 -15.372 1.00 84.56 107 ARG A O 1
ATOM 779 N N . PHE A 1 108 ? 16.270 6.528 -14.460 1.00 81.31 108 PHE A N 1
ATOM 780 C CA . PHE A 1 108 ? 16.193 5.218 -13.811 1.00 81.31 108 PHE A CA 1
ATOM 781 C C . PHE A 1 108 ? 16.220 4.080 -14.844 1.00 81.31 108 PHE A C 1
ATOM 783 O O . PHE A 1 108 ? 15.827 4.271 -16.002 1.00 81.31 108 PHE A O 1
ATOM 790 N N . PRO A 1 109 ? 16.671 2.879 -14.438 1.00 81.69 109 PRO A N 1
ATOM 791 C CA . PRO A 1 109 ? 16.649 1.708 -15.300 1.00 81.69 109 PRO A CA 1
ATOM 792 C C . PRO A 1 109 ? 15.236 1.440 -15.832 1.00 81.69 109 PRO A C 1
ATOM 794 O O . PRO A 1 109 ? 14.280 1.296 -15.068 1.00 81.69 109 PRO A O 1
ATOM 797 N N . ALA A 1 110 ? 15.094 1.367 -17.158 1.00 81.31 110 ALA A N 1
ATOM 798 C CA . ALA A 1 110 ? 13.794 1.190 -17.813 1.00 81.31 110 ALA A CA 1
ATOM 799 C C . ALA A 1 110 ? 13.120 -0.149 -17.460 1.00 81.31 110 ALA A C 1
ATOM 801 O O . ALA A 1 110 ? 11.909 -0.310 -17.619 1.00 81.31 110 ALA A O 1
ATOM 802 N N . ASP A 1 111 ? 13.902 -1.112 -16.980 1.00 82.69 111 ASP A N 1
ATOM 803 C CA . ASP A 1 111 ? 13.469 -2.443 -16.592 1.00 82.69 111 ASP A CA 1
ATOM 804 C C . ASP A 1 111 ? 12.961 -2.519 -15.144 1.00 82.69 111 ASP A C 1
ATOM 806 O O . ASP A 1 111 ? 12.509 -3.585 -14.733 1.00 82.69 111 ASP A O 1
ATOM 810 N N . ILE A 1 112 ? 12.964 -1.421 -14.375 1.00 86.12 112 ILE A N 1
ATOM 811 C CA . ILE A 1 112 ? 12.401 -1.402 -13.012 1.00 86.12 112 ILE A CA 1
ATOM 812 C C . ILE A 1 112 ? 10.877 -1.561 -12.993 1.00 86.12 112 ILE A C 1
ATOM 814 O O . ILE A 1 112 ? 10.298 -1.886 -11.958 1.00 86.12 112 ILE A O 1
ATOM 818 N N . ASN A 1 113 ? 10.212 -1.312 -14.122 1.00 90.94 113 ASN A N 1
ATOM 819 C CA . ASN A 1 113 ? 8.763 -1.350 -14.241 1.00 90.94 113 ASN A CA 1
ATOM 820 C C . ASN A 1 113 ? 8.296 -2.600 -14.992 1.00 90.94 113 ASN A C 1
ATOM 822 O O . ASN A 1 113 ? 8.899 -3.027 -15.975 1.00 90.94 113 ASN A O 1
ATOM 826 N N . VAL A 1 114 ? 7.158 -3.152 -14.571 1.00 92.44 114 VAL A N 1
ATOM 827 C CA . VAL A 1 114 ? 6.511 -4.253 -15.291 1.00 92.44 114 VAL A CA 1
ATOM 828 C C . VAL A 1 114 ? 5.864 -3.689 -16.569 1.00 92.44 114 VAL A C 1
ATOM 830 O O . VAL A 1 114 ? 5.237 -2.622 -16.525 1.00 92.44 114 VAL A O 1
ATOM 833 N N . PRO A 1 115 ? 6.023 -4.339 -17.737 1.00 91.62 115 PRO A N 1
ATOM 834 C CA . PRO A 1 115 ? 5.409 -3.871 -18.974 1.00 91.62 115 PRO A CA 1
ATOM 835 C C . PRO A 1 115 ? 3.877 -3.980 -18.944 1.00 91.62 115 PRO A C 1
ATOM 837 O O . PRO A 1 115 ? 3.292 -4.724 -18.156 1.00 91.62 115 PRO A O 1
ATOM 840 N N . LEU A 1 116 ? 3.216 -3.208 -19.810 1.00 92.06 116 LEU A N 1
ATOM 841 C CA . LEU A 1 116 ? 1.799 -3.410 -20.113 1.00 92.06 116 LEU A CA 1
ATOM 842 C C . LEU A 1 116 ? 1.664 -4.574 -21.113 1.00 92.06 116 LEU A C 1
ATOM 844 O O . LEU A 1 116 ? 2.505 -4.677 -22.008 1.00 92.06 116 LEU A O 1
ATOM 848 N N . PRO A 1 117 ? 0.622 -5.420 -20.998 1.00 93.88 117 PRO A N 1
ATOM 849 C CA . PRO A 1 117 ? -0.520 -5.303 -20.082 1.00 93.88 117 PRO A CA 1
ATOM 850 C C . PRO A 1 117 ? -0.306 -5.923 -18.686 1.00 93.88 117 PRO A C 1
ATOM 852 O O . PRO A 1 117 ? -1.154 -5.740 -17.815 1.00 93.88 117 PRO A O 1
ATOM 855 N N . GLN A 1 118 ? 0.808 -6.623 -18.432 1.00 94.69 118 GLN A N 1
ATOM 856 C CA . GLN A 1 118 ? 1.045 -7.376 -17.186 1.00 94.69 118 GLN A CA 1
ATOM 857 C C . GLN A 1 118 ? 0.966 -6.498 -15.926 1.00 94.69 118 GLN A C 1
ATOM 859 O O . GLN A 1 118 ? 0.473 -6.935 -14.884 1.00 94.69 118 GLN A O 1
ATOM 864 N N . ALA A 1 119 ? 1.395 -5.239 -16.035 1.00 94.38 119 ALA A N 1
ATOM 865 C CA . ALA A 1 119 ? 1.313 -4.234 -14.980 1.00 94.38 119 ALA A CA 1
ATOM 866 C C . ALA A 1 119 ? -0.102 -4.050 -14.399 1.00 94.38 119 ALA A C 1
ATOM 868 O O . ALA A 1 119 ? -0.226 -3.738 -13.215 1.00 94.38 119 ALA A O 1
ATOM 869 N N . LEU A 1 120 ? -1.159 -4.272 -15.194 1.00 94.56 120 LEU A N 1
ATOM 870 C CA . LEU A 1 120 ? -2.548 -4.099 -14.754 1.00 94.56 120 LEU A CA 1
ATOM 871 C C . LEU A 1 120 ? -2.971 -5.123 -13.698 1.00 94.56 120 LEU A C 1
ATOM 873 O O . LEU A 1 120 ? -3.765 -4.787 -12.830 1.00 94.56 120 LEU A O 1
ATOM 877 N N . ALA A 1 121 ? -2.436 -6.345 -13.743 1.00 95.75 121 ALA A N 1
ATOM 878 C CA . ALA A 1 121 ? -2.661 -7.355 -12.707 1.00 95.75 121 ALA A CA 1
ATOM 879 C C . ALA A 1 121 ? -1.597 -7.263 -11.603 1.00 95.75 121 ALA A C 1
ATOM 881 O O . ALA A 1 121 ? -1.904 -7.351 -10.413 1.00 95.75 121 ALA A O 1
ATOM 882 N N . PHE A 1 122 ? -0.343 -7.035 -12.009 1.00 96.06 122 PHE A N 1
ATOM 883 C CA . PHE A 1 122 ? 0.803 -7.030 -11.109 1.00 96.06 122 PHE A CA 1
ATOM 884 C C . PHE A 1 122 ? 0.747 -5.904 -10.075 1.00 96.06 122 PHE A C 1
ATOM 886 O O . PHE A 1 122 ? 0.923 -6.164 -8.885 1.00 96.06 122 PHE A O 1
ATOM 893 N N . TYR A 1 123 ? 0.481 -4.661 -10.492 1.00 95.81 123 TYR A N 1
ATOM 894 C CA . TYR A 1 123 ? 0.523 -3.530 -9.565 1.00 95.81 123 TYR A CA 1
ATOM 895 C C . TYR A 1 123 ? -0.594 -3.540 -8.515 1.00 95.81 123 TYR A C 1
ATOM 897 O O . TYR A 1 123 ? -0.285 -3.264 -7.356 1.00 95.81 123 TYR A O 1
ATOM 905 N N . PRO A 1 124 ? -1.847 -3.909 -8.838 1.00 96.62 124 PRO A N 1
ATOM 906 C CA . PRO A 1 124 ? -2.870 -4.148 -7.825 1.00 96.62 124 PRO A CA 1
ATOM 907 C C . PRO A 1 124 ? -2.480 -5.184 -6.780 1.00 96.62 124 PRO A C 1
ATOM 909 O O . PRO A 1 124 ? -2.612 -4.928 -5.584 1.00 96.62 124 PRO A O 1
ATOM 912 N N . PHE A 1 125 ? -1.943 -6.324 -7.215 1.00 97.31 125 PHE A N 1
ATOM 913 C CA . PHE A 1 125 ? -1.520 -7.364 -6.288 1.00 97.31 125 PHE A CA 1
ATOM 914 C C . PHE A 1 125 ? -0.347 -6.908 -5.410 1.00 97.31 125 PHE A C 1
ATOM 916 O O . PHE A 1 125 ? -0.436 -6.981 -4.185 1.00 97.31 125 PHE A O 1
ATOM 923 N N . ILE A 1 126 ? 0.733 -6.387 -6.006 1.00 96.44 126 ILE A N 1
ATOM 924 C CA . ILE A 1 126 ? 1.917 -5.978 -5.237 1.00 96.44 126 ILE A CA 1
ATOM 925 C C . ILE A 1 126 ? 1.622 -4.783 -4.326 1.00 96.44 126 ILE A C 1
ATOM 927 O O . ILE A 1 126 ? 2.217 -4.679 -3.260 1.00 96.44 126 ILE A O 1
ATOM 931 N N . ALA A 1 127 ? 0.677 -3.907 -4.690 1.00 96.62 127 ALA A N 1
ATOM 932 C CA . ALA A 1 127 ? 0.206 -2.865 -3.787 1.00 96.62 127 ALA A CA 1
ATOM 933 C C . ALA A 1 127 ? -0.393 -3.495 -2.527 1.00 96.62 127 ALA A C 1
ATOM 935 O O . ALA A 1 127 ? 0.043 -3.154 -1.437 1.00 96.62 127 ALA A O 1
ATOM 936 N N . CYS A 1 128 ? -1.291 -4.480 -2.652 1.00 97.31 128 CYS A N 1
ATOM 937 C CA . CYS A 1 128 ? -1.820 -5.199 -1.490 1.00 97.31 128 CYS A CA 1
ATOM 938 C C . CYS A 1 128 ? -0.716 -5.854 -0.647 1.00 97.31 128 CYS A C 1
ATOM 940 O O . CYS A 1 128 ? -0.783 -5.793 0.580 1.00 97.31 128 CYS A O 1
ATOM 942 N N . VAL A 1 129 ? 0.304 -6.451 -1.276 1.00 97.12 129 VAL A N 1
ATOM 943 C CA . VAL A 1 129 ? 1.461 -7.028 -0.566 1.00 97.12 129 VAL A CA 1
ATOM 944 C C . VAL A 1 129 ? 2.172 -5.956 0.260 1.00 97.12 129 VAL A C 1
ATOM 946 O O . VAL A 1 129 ? 2.330 -6.115 1.469 1.00 97.12 129 VAL A O 1
ATOM 949 N N . VAL A 1 130 ? 2.566 -4.855 -0.383 1.00 97.06 130 VAL A N 1
ATOM 950 C CA . VAL A 1 130 ? 3.331 -3.777 0.255 1.00 97.06 130 VAL A CA 1
ATOM 951 C C . VAL A 1 130 ? 2.516 -3.113 1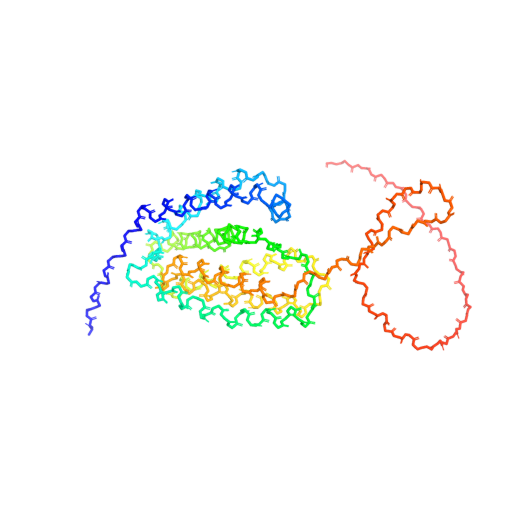.362 1.00 97.06 130 VAL A C 1
ATOM 953 O O . VAL A 1 130 ? 3.020 -2.987 2.472 1.00 97.06 130 VAL A O 1
ATOM 956 N N . GLU A 1 131 ? 1.238 -2.818 1.120 1.00 98.12 131 GLU A N 1
ATOM 957 C CA . GLU A 1 131 ? 0.330 -2.288 2.144 1.00 98.12 131 GLU A CA 1
ATOM 958 C C . GLU A 1 131 ? 0.226 -3.205 3.357 1.00 98.12 131 GLU A C 1
ATOM 960 O O . GLU A 1 131 ? 0.207 -2.756 4.502 1.00 98.12 131 GLU A O 1
ATOM 965 N N . THR A 1 132 ? 0.156 -4.512 3.119 1.00 98.12 132 THR A N 1
ATOM 966 C CA . THR A 1 132 ? 0.041 -5.489 4.199 1.00 98.12 132 THR A CA 1
ATOM 967 C C . THR A 1 132 ? 1.312 -5.517 5.042 1.00 98.12 132 THR A C 1
ATOM 969 O O . THR A 1 132 ? 1.232 -5.467 6.270 1.00 98.12 132 THR A O 1
ATOM 972 N N . VAL A 1 133 ? 2.473 -5.575 4.386 1.00 98.00 133 VAL A N 1
ATOM 973 C CA . VAL A 1 133 ? 3.777 -5.775 5.030 1.00 98.00 133 VAL A CA 1
ATOM 974 C C . VAL A 1 133 ? 4.305 -4.504 5.687 1.00 98.00 133 VAL A C 1
ATOM 976 O O . VAL A 1 133 ? 4.785 -4.572 6.815 1.00 98.00 133 VAL A O 1
ATOM 979 N N . PHE A 1 134 ? 4.220 -3.358 5.014 1.00 98.25 134 PHE A N 1
ATOM 980 C CA . PHE A 1 134 ? 4.852 -2.120 5.473 1.00 98.25 134 PHE A CA 1
ATOM 981 C C . PHE A 1 134 ? 3.911 -1.207 6.249 1.00 98.25 134 PHE A C 1
ATOM 983 O O . PHE A 1 134 ? 4.390 -0.397 7.037 1.00 98.25 134 PHE A O 1
ATOM 990 N N . HIS A 1 135 ? 2.590 -1.369 6.111 1.00 98.25 135 HIS A N 1
ATOM 991 C CA . HIS A 1 135 ? 1.627 -0.475 6.755 1.00 98.25 135 HIS A CA 1
ATOM 992 C C . HIS A 1 135 ? 0.718 -1.217 7.721 1.00 98.25 135 HIS A C 1
ATOM 994 O O . HIS A 1 135 ? 0.768 -0.963 8.921 1.00 98.25 135 HIS A O 1
ATOM 1000 N N . LEU A 1 136 ? -0.099 -2.157 7.242 1.00 98.44 136 LEU A N 1
ATOM 1001 C CA . LEU A 1 136 ? -1.122 -2.800 8.066 1.00 98.44 136 LEU A CA 1
ATOM 1002 C C . LEU A 1 136 ? -0.524 -3.629 9.207 1.00 98.44 136 LEU A C 1
ATOM 1004 O O . LEU A 1 136 ? -0.965 -3.474 10.346 1.00 98.44 136 LEU A O 1
ATOM 1008 N N . ALA A 1 137 ? 0.461 -4.491 8.931 1.00 98.50 137 ALA A N 1
ATOM 1009 C CA . ALA A 1 137 ? 1.053 -5.349 9.957 1.00 98.50 137 ALA A CA 1
ATOM 1010 C C . ALA A 1 137 ? 1.839 -4.547 11.013 1.00 98.50 137 ALA A C 1
ATOM 1012 O O . ALA A 1 137 ? 1.539 -4.706 12.202 1.00 98.50 137 ALA A O 1
ATOM 1013 N N . PRO A 1 138 ? 2.757 -3.629 10.643 1.00 98.56 138 PRO A N 1
ATOM 1014 C CA . PRO A 1 138 ? 3.491 -2.836 11.624 1.00 98.56 138 PRO A CA 1
ATOM 1015 C C . PRO A 1 138 ? 2.572 -1.905 12.412 1.00 98.56 138 PRO A C 1
ATOM 1017 O O . PRO A 1 138 ? 2.715 -1.769 13.628 1.00 98.56 138 PRO A O 1
ATOM 1020 N N . LEU A 1 139 ? 1.567 -1.315 11.758 1.00 98.44 139 LEU A N 1
ATOM 1021 C CA . LEU A 1 139 ? 0.608 -0.459 12.443 1.00 98.44 139 LEU A CA 1
ATOM 1022 C C . LEU A 1 139 ? -0.258 -1.246 13.429 1.00 98.44 139 LEU A C 1
ATOM 1024 O O . LEU A 1 139 ? -0.483 -0.787 14.550 1.00 98.44 139 LEU A O 1
ATOM 1028 N N . ALA A 1 140 ? -0.730 -2.433 13.039 1.00 98.06 140 ALA A N 1
ATOM 1029 C CA . ALA A 1 140 ? -1.479 -3.309 13.931 1.00 98.06 140 ALA A CA 1
ATOM 1030 C C . ALA A 1 140 ? -0.645 -3.686 15.156 1.00 98.06 140 ALA A C 1
ATOM 1032 O O . ALA A 1 140 ? -1.150 -3.603 16.276 1.00 98.06 140 ALA A O 1
ATOM 1033 N N . LEU A 1 141 ? 0.633 -4.019 14.963 1.00 98.25 141 LEU A N 1
ATOM 1034 C CA . LEU A 1 141 ? 1.558 -4.317 16.051 1.00 98.25 141 LEU A CA 1
ATOM 1035 C C . LEU A 1 141 ? 1.728 -3.120 16.996 1.00 98.25 141 LEU A C 1
ATOM 1037 O O . LEU A 1 141 ? 1.453 -3.247 18.187 1.00 98.25 141 LEU A O 1
ATOM 1041 N N . LEU A 1 142 ? 2.108 -1.946 16.483 1.00 98.12 142 LEU A N 1
ATOM 1042 C CA . LEU A 1 142 ? 2.366 -0.767 17.320 1.00 98.12 142 LEU A CA 1
ATOM 1043 C C . LEU A 1 142 ? 1.123 -0.308 18.089 1.00 98.12 142 LEU A C 1
ATOM 1045 O O . LEU A 1 142 ? 1.211 -0.002 19.278 1.00 98.12 142 LEU A O 1
ATOM 1049 N N . LEU A 1 143 ? -0.048 -0.288 17.446 1.00 96.62 143 LEU A N 1
ATOM 1050 C CA . LEU A 1 143 ? -1.277 0.159 18.106 1.00 96.62 143 LEU A CA 1
ATOM 1051 C C . LEU A 1 143 ? -1.782 -0.855 19.138 1.00 96.62 143 LEU A C 1
ATOM 1053 O O . LEU A 1 143 ? -2.283 -0.454 20.191 1.00 96.62 143 LEU A O 1
ATOM 1057 N N . THR A 1 144 ? -1.652 -2.158 18.872 1.00 96.00 144 THR A N 1
ATOM 1058 C CA . THR A 1 144 ? -2.037 -3.192 19.847 1.00 96.00 144 THR A CA 1
ATOM 1059 C C . THR A 1 144 ? -1.077 -3.230 21.031 1.00 96.00 144 THR A C 1
ATOM 1061 O O . THR A 1 144 ? -1.544 -3.235 22.170 1.00 96.00 144 THR A O 1
ATOM 1064 N N . ALA A 1 145 ? 0.234 -3.153 20.788 1.00 96.81 145 ALA A N 1
ATOM 1065 C CA . ALA A 1 145 ? 1.252 -3.073 21.831 1.00 96.81 145 ALA A CA 1
ATOM 1066 C C . ALA A 1 145 ? 1.090 -1.804 22.681 1.00 96.81 145 ALA A C 1
ATOM 1068 O O . ALA A 1 145 ? 1.027 -1.886 23.906 1.00 96.81 145 ALA A O 1
ATOM 1069 N N . GLY A 1 146 ? 0.918 -0.638 22.051 1.00 96.19 146 GLY A N 1
ATOM 1070 C CA . GLY A 1 146 ? 0.708 0.626 22.760 1.00 96.19 146 GLY A CA 1
ATOM 1071 C C . GLY A 1 146 ? -0.526 0.598 23.666 1.00 96.19 146 GLY A C 1
ATOM 1072 O O . GLY A 1 146 ? -0.480 1.080 24.799 1.00 96.19 146 GLY A O 1
ATOM 1073 N N . ARG A 1 147 ? -1.625 -0.021 23.216 1.00 94.81 147 ARG A N 1
ATOM 1074 C CA . ARG A 1 147 ? -2.818 -0.231 24.057 1.00 94.81 147 ARG A CA 1
ATOM 1075 C C . ARG A 1 147 ? -2.579 -1.230 25.183 1.00 94.81 147 ARG A C 1
ATOM 1077 O O . ARG A 1 147 ? -3.072 -1.011 26.284 1.00 94.81 147 ARG A O 1
ATOM 1084 N N . ALA A 1 148 ? -1.839 -2.308 24.930 1.00 95.19 148 ALA A N 1
ATOM 1085 C CA . ALA A 1 148 ? -1.505 -3.287 25.961 1.00 95.19 148 ALA A CA 1
ATOM 1086 C C . ALA A 1 148 ? -0.663 -2.658 27.086 1.00 95.19 148 ALA A C 1
ATOM 1088 O O . ALA A 1 148 ? -0.941 -2.896 28.260 1.00 95.19 148 ALA A O 1
ATOM 1089 N N . VAL A 1 149 ? 0.302 -1.804 26.729 1.00 97.06 149 VAL A N 1
ATOM 1090 C CA . VAL A 1 149 ? 1.174 -1.094 27.679 1.00 97.06 149 VAL A CA 1
ATOM 1091 C C . VAL A 1 149 ? 0.402 -0.039 28.470 1.00 97.06 149 VAL A C 1
ATOM 1093 O O . VAL A 1 149 ? 0.492 0.008 29.692 1.00 97.06 149 VAL A O 1
ATOM 1096 N N . THR A 1 150 ? -0.386 0.798 27.792 1.00 95.25 150 THR A N 1
ATOM 1097 C CA . THR A 1 150 ? -1.099 1.910 28.449 1.00 95.25 150 THR A CA 1
ATOM 1098 C C . THR A 1 150 ? -2.382 1.482 29.160 1.00 95.25 150 THR A C 1
ATOM 1100 O O . THR A 1 150 ? -2.900 2.241 29.975 1.00 95.25 150 THR A O 1
ATOM 1103 N N . ARG A 1 151 ? -2.928 0.299 28.835 1.00 91.56 151 ARG A N 1
ATOM 1104 C CA . ARG A 1 151 ? -4.261 -0.190 29.254 1.00 91.56 151 ARG A CA 1
ATOM 1105 C C . ARG A 1 151 ? -5.407 0.794 28.965 1.00 91.56 151 ARG A C 1
ATOM 1107 O O . ARG A 1 151 ? -6.504 0.637 29.492 1.00 91.56 151 ARG A O 1
ATOM 1114 N N . ALA A 1 152 ? -5.168 1.784 28.109 1.00 89.25 152 ALA A N 1
ATOM 1115 C CA . ALA A 1 152 ? -6.084 2.868 27.794 1.00 89.25 152 ALA A CA 1
ATOM 1116 C C . ALA A 1 152 ? -6.221 3.039 26.275 1.00 89.25 152 ALA A C 1
ATOM 1118 O O . ALA A 1 152 ? -5.456 2.492 25.475 1.00 89.25 152 ALA A O 1
ATOM 1119 N N . SER A 1 153 ? -7.217 3.817 25.854 1.00 89.81 153 SER A N 1
ATOM 1120 C CA . SER A 1 153 ? -7.299 4.263 24.466 1.00 89.81 153 SER A CA 1
ATOM 1121 C C . SER A 1 153 ? -6.116 5.176 24.144 1.00 89.81 153 SER A C 1
ATOM 1123 O O . SER A 1 153 ? -5.869 6.146 24.860 1.00 89.81 153 SER A O 1
ATOM 1125 N N . LEU A 1 154 ? -5.421 4.902 23.041 1.00 92.75 154 LEU A N 1
ATOM 1126 C CA . LEU A 1 154 ? -4.340 5.763 22.568 1.00 92.75 154 LEU A CA 1
ATOM 1127 C C . LEU A 1 154 ? -4.869 7.158 22.223 1.00 92.75 154 LEU A C 1
ATOM 1129 O O . LEU A 1 154 ? -5.886 7.302 21.540 1.00 92.75 154 LEU A O 1
ATOM 1133 N N . THR A 1 155 ? -4.151 8.183 22.676 1.00 94.19 155 THR A N 1
ATOM 1134 C CA . THR A 1 155 ? -4.442 9.577 22.337 1.00 94.19 155 THR A CA 1
ATOM 1135 C C . THR A 1 155 ? -4.168 9.838 20.854 1.00 94.19 155 THR A C 1
ATOM 1137 O O . THR A 1 155 ? -3.408 9.120 20.201 1.00 94.19 155 THR A O 1
ATOM 1140 N N . ASN A 1 156 ? -4.776 10.889 20.294 1.00 94.06 156 ASN A N 1
ATOM 1141 C CA . ASN A 1 156 ? -4.562 11.253 18.889 1.00 94.06 156 ASN A CA 1
ATOM 1142 C C . ASN A 1 156 ? -3.067 11.460 18.542 1.00 94.06 156 ASN A C 1
ATOM 1144 O O . ASN A 1 156 ? -2.640 10.899 17.533 1.00 94.06 156 ASN A O 1
ATOM 1148 N N . PRO A 1 157 ? -2.249 12.159 19.360 1.00 96.75 157 PRO A N 1
ATOM 1149 C CA . PRO A 1 157 ? -0.812 12.276 19.106 1.00 96.75 157 PRO A CA 1
ATOM 1150 C C . PRO A 1 157 ? -0.086 10.927 19.083 1.00 96.75 157 PRO A C 1
ATOM 1152 O O . PRO A 1 157 ? 0.691 10.687 18.168 1.00 96.75 157 PRO A O 1
ATOM 1155 N N . ALA A 1 158 ? -0.392 10.017 20.016 1.00 96.12 158 ALA A N 1
ATOM 1156 C CA . ALA A 1 158 ? 0.248 8.701 20.065 1.00 96.12 158 ALA A CA 1
ATOM 1157 C C . ALA A 1 158 ? -0.021 7.877 18.794 1.00 96.12 158 ALA A C 1
ATOM 1159 O O . ALA A 1 158 ? 0.885 7.238 18.264 1.00 96.12 158 ALA A O 1
ATOM 1160 N N . VAL A 1 159 ? -1.245 7.935 18.254 1.00 95.88 159 VAL A N 1
ATOM 1161 C CA . VAL A 1 159 ? -1.558 7.252 16.987 1.00 95.88 159 VAL A CA 1
ATOM 1162 C C . VAL A 1 159 ? -0.789 7.864 15.813 1.00 95.88 159 VAL A C 1
ATOM 1164 O O . VAL A 1 159 ? -0.296 7.128 14.962 1.00 95.88 159 VAL A O 1
ATOM 1167 N N . TRP A 1 160 ? -0.643 9.191 15.773 1.00 97.75 160 TRP A N 1
ATOM 1168 C CA . TRP A 1 160 ? 0.174 9.851 14.752 1.00 97.75 160 TRP A CA 1
ATOM 1169 C C . TRP A 1 160 ? 1.657 9.501 14.866 1.00 97.75 160 TRP A C 1
ATOM 1171 O O . TRP A 1 160 ? 2.298 9.299 13.839 1.00 97.75 160 TRP A O 1
ATOM 1181 N N . SER A 1 161 ? 2.193 9.342 16.078 1.00 97.94 161 SER A N 1
ATOM 1182 C CA . SER A 1 161 ? 3.558 8.841 16.270 1.00 97.94 161 SER A CA 1
ATOM 1183 C C . SER A 1 161 ? 3.731 7.436 15.689 1.00 97.94 161 SER A C 1
ATOM 1185 O O . SER A 1 161 ? 4.715 7.186 14.997 1.00 97.94 161 SER A O 1
ATOM 1187 N N . CYS A 1 162 ? 2.755 6.538 15.880 1.00 98.06 162 CYS A N 1
ATOM 1188 C CA . CYS A 1 162 ? 2.772 5.232 15.216 1.00 98.06 162 CYS A CA 1
ATOM 1189 C C . CYS A 1 162 ? 2.748 5.372 13.689 1.00 98.06 162 CYS A C 1
ATOM 1191 O O . CYS A 1 162 ? 3.473 4.659 13.010 1.00 98.06 162 CYS A O 1
ATOM 1193 N N . PHE A 1 163 ? 1.956 6.295 13.136 1.00 98.19 163 PHE A N 1
ATOM 1194 C CA . PHE A 1 163 ? 1.898 6.504 11.685 1.00 98.19 163 PHE A CA 1
ATOM 1195 C C . PHE A 1 163 ? 3.226 7.001 11.122 1.00 98.19 163 PHE A C 1
ATOM 1197 O O . PHE A 1 163 ? 3.671 6.492 10.103 1.00 98.19 163 PHE A O 1
ATOM 1204 N N . VAL A 1 164 ? 3.869 7.955 11.797 1.00 98.56 164 VAL A N 1
ATOM 1205 C CA . VAL A 1 164 ? 5.196 8.454 11.417 1.00 98.56 164 VAL A CA 1
ATOM 1206 C C . VAL A 1 164 ? 6.225 7.324 11.446 1.00 98.56 164 VAL A C 1
ATOM 1208 O O . VAL A 1 164 ? 6.977 7.166 10.491 1.00 98.56 164 VAL A O 1
ATOM 1211 N N . ALA A 1 165 ? 6.224 6.500 12.498 1.00 98.38 165 ALA A N 1
ATOM 1212 C CA . ALA A 1 165 ? 7.132 5.359 12.596 1.00 98.38 165 ALA A CA 1
ATOM 1213 C C . ALA A 1 165 ? 6.905 4.338 11.467 1.00 98.38 165 ALA A C 1
ATOM 1215 O O . ALA A 1 165 ? 7.861 3.875 10.855 1.00 98.38 165 ALA A O 1
ATOM 1216 N N . VAL A 1 166 ? 5.644 4.022 11.158 1.00 98.56 166 VAL A N 1
ATOM 1217 C CA . VAL A 1 166 ? 5.274 3.078 10.092 1.00 98.56 166 VAL A CA 1
ATOM 1218 C C . VAL A 1 166 ? 5.610 3.632 8.705 1.00 98.56 166 VAL A C 1
ATOM 1220 O O . VAL A 1 166 ? 6.180 2.911 7.895 1.00 98.56 166 VAL A O 1
ATOM 1223 N N . ALA A 1 167 ? 5.342 4.916 8.445 1.00 98.44 167 ALA A N 1
ATOM 1224 C CA . ALA A 1 167 ? 5.677 5.579 7.180 1.00 98.44 167 ALA A CA 1
ATOM 1225 C C . ALA A 1 167 ? 7.185 5.583 6.880 1.00 9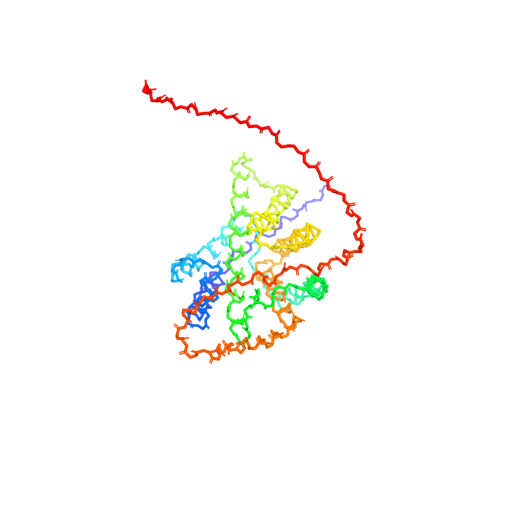8.44 167 ALA A C 1
ATOM 1227 O O . ALA A 1 167 ? 7.585 5.698 5.729 1.00 98.44 167 ALA A O 1
ATOM 1228 N N . ALA A 1 168 ? 8.034 5.463 7.903 1.00 98.38 168 ALA A N 1
ATOM 1229 C CA . ALA A 1 168 ? 9.479 5.381 7.725 1.00 98.38 168 ALA A CA 1
ATOM 1230 C C . ALA A 1 168 ? 9.972 3.977 7.328 1.00 98.38 168 ALA A C 1
ATOM 1232 O O . ALA A 1 168 ? 11.108 3.850 6.873 1.00 98.38 168 ALA A O 1
ATOM 1233 N N . LEU A 1 169 ? 9.159 2.923 7.479 1.00 98.06 169 LEU A N 1
ATOM 1234 C CA . LEU A 1 169 ? 9.610 1.544 7.266 1.00 98.06 169 LEU A CA 1
ATOM 1235 C C . LEU A 1 169 ? 9.906 1.233 5.800 1.00 98.06 169 LEU A C 1
ATOM 1237 O O . LEU A 1 169 ? 10.945 0.647 5.510 1.00 98.06 169 LEU A O 1
ATOM 1241 N N . GLU A 1 170 ? 9.024 1.620 4.878 1.00 96.06 170 GLU A N 1
ATOM 1242 C CA . GLU A 1 170 ? 9.244 1.401 3.445 1.00 96.06 170 GLU A CA 1
ATOM 1243 C C . GLU A 1 170 ? 10.497 2.130 2.923 1.00 96.06 170 GLU A C 1
ATOM 1245 O O . GLU A 1 170 ? 11.351 1.458 2.338 1.00 96.06 170 GLU A O 1
ATOM 1250 N N . PRO A 1 171 ? 10.688 3.447 3.138 1.00 96.38 171 PRO A N 1
ATOM 1251 C CA . PRO A 1 171 ? 11.905 4.118 2.689 1.00 96.38 171 PRO A CA 1
ATOM 1252 C C . PRO A 1 171 ? 13.162 3.583 3.384 1.00 96.38 171 PRO A C 1
ATOM 1254 O O . PRO A 1 171 ? 14.182 3.412 2.721 1.00 96.38 171 PRO A O 1
ATOM 1257 N N . ALA A 1 172 ? 13.108 3.255 4.682 1.00 96.62 172 ALA A N 1
ATOM 1258 C CA . ALA A 1 172 ? 14.246 2.648 5.375 1.00 96.62 172 ALA A CA 1
ATOM 1259 C C . ALA A 1 172 ? 14.612 1.282 4.778 1.00 96.62 172 ALA A C 1
ATOM 1261 O O . ALA A 1 172 ? 15.788 1.001 4.554 1.00 96.62 172 ALA A O 1
ATOM 1262 N N . PHE A 1 173 ? 13.608 0.458 4.466 1.00 95.19 173 PHE A N 1
ATOM 1263 C CA . PHE A 1 173 ? 13.816 -0.813 3.787 1.00 95.19 173 PHE A CA 1
ATOM 1264 C C . PHE A 1 173 ? 14.441 -0.601 2.410 1.00 95.19 173 PHE A C 1
ATOM 1266 O O . PHE A 1 173 ? 15.470 -1.203 2.129 1.00 95.19 173 PHE A O 1
ATOM 1273 N N . GLN A 1 174 ? 13.889 0.294 1.584 1.00 92.31 174 GLN A N 1
ATOM 1274 C CA . GLN A 1 174 ? 14.421 0.575 0.247 1.00 92.31 174 GLN A CA 1
ATOM 1275 C C . GLN A 1 174 ? 15.853 1.120 0.264 1.00 92.31 174 GLN A C 1
ATOM 1277 O O . GLN A 1 174 ? 16.628 0.766 -0.618 1.00 92.31 174 GLN A O 1
ATOM 1282 N N . LEU A 1 175 ? 16.219 1.935 1.257 1.00 92.31 175 LEU A N 1
ATOM 1283 C CA . LEU A 1 175 ? 17.603 2.373 1.456 1.00 92.31 175 LEU A CA 1
ATOM 1284 C C . LEU A 1 175 ? 18.512 1.209 1.868 1.00 92.31 175 LEU A C 1
ATOM 1286 O O . LEU A 1 175 ? 19.621 1.095 1.356 1.00 92.31 175 LEU A O 1
ATOM 1290 N N . ALA A 1 176 ? 18.045 0.331 2.760 1.00 92.81 176 ALA A N 1
ATOM 1291 C CA . ALA A 1 176 ? 18.822 -0.810 3.240 1.00 92.81 176 ALA A CA 1
ATOM 1292 C C . ALA A 1 176 ? 19.080 -1.856 2.144 1.00 92.81 176 ALA A C 1
ATOM 1294 O O . ALA A 1 176 ? 20.163 -2.433 2.087 1.00 92.81 176 ALA A O 1
ATOM 1295 N N . ILE A 1 177 ? 18.101 -2.088 1.266 1.00 89.12 177 ILE A N 1
ATOM 1296 C CA . ILE A 1 177 ? 18.238 -2.998 0.120 1.00 89.12 177 ILE A CA 1
ATOM 1297 C C . ILE A 1 177 ? 18.707 -2.289 -1.154 1.00 89.12 177 ILE A C 1
ATOM 1299 O O . ILE A 1 177 ? 18.778 -2.922 -2.203 1.00 89.12 177 ILE A O 1
ATOM 1303 N N . GLY A 1 178 ? 18.945 -0.977 -1.101 1.00 75.44 178 GLY A N 1
ATOM 1304 C CA . GLY A 1 178 ? 19.130 -0.124 -2.269 1.00 75.44 178 GLY A CA 1
ATOM 1305 C C . GLY A 1 178 ? 20.402 -0.453 -3.042 1.00 75.44 178 GLY A C 1
ATOM 1306 O O . GLY A 1 178 ? 21.444 0.145 -2.813 1.00 75.44 178 GLY A O 1
ATOM 1307 N N . THR A 1 179 ? 20.299 -1.363 -4.009 1.00 55.72 179 THR A N 1
ATOM 1308 C CA . THR A 1 179 ? 21.367 -1.790 -4.929 1.00 55.72 179 THR A CA 1
ATOM 1309 C C . THR A 1 179 ? 21.473 -0.901 -6.171 1.00 55.72 179 THR A C 1
ATOM 1311 O O . THR A 1 179 ? 21.784 -1.384 -7.258 1.00 55.72 179 THR A O 1
ATOM 1314 N N . TRP A 1 180 ? 21.138 0.382 -6.059 1.00 68.50 180 TRP A N 1
ATOM 1315 C CA . TRP A 1 180 ? 21.176 1.287 -7.205 1.00 68.50 180 TRP A CA 1
ATOM 1316 C C . TRP A 1 180 ? 22.467 2.094 -7.147 1.00 68.50 180 TRP A C 1
ATOM 1318 O O . TRP A 1 180 ? 22.686 2.813 -6.171 1.00 68.50 180 TRP A O 1
ATOM 1328 N N . ASP A 1 181 ? 23.253 2.062 -8.225 1.00 80.44 181 ASP A N 1
ATOM 1329 C CA . ASP A 1 181 ? 24.438 2.913 -8.456 1.00 80.44 181 ASP A CA 1
ATOM 1330 C C . ASP A 1 181 ? 24.087 4.419 -8.567 1.00 80.44 181 ASP A C 1
ATOM 1332 O O . ASP A 1 181 ? 24.814 5.226 -9.149 1.00 80.44 181 ASP A O 1
ATOM 1336 N N . ALA A 1 182 ? 22.928 4.821 -8.043 1.00 82.69 182 ALA A N 1
ATOM 1337 C CA . ALA A 1 182 ? 22.455 6.185 -8.032 1.00 82.69 182 ALA A CA 1
ATOM 1338 C C . ALA A 1 182 ? 23.256 7.028 -7.019 1.00 82.69 182 ALA A C 1
ATOM 1340 O O . ALA A 1 182 ? 23.620 6.540 -5.944 1.00 82.69 182 ALA A O 1
ATOM 1341 N N . PRO A 1 183 ? 23.490 8.321 -7.309 1.00 88.00 183 PRO A N 1
ATOM 1342 C CA . PRO A 1 183 ? 24.094 9.241 -6.354 1.00 88.00 183 PRO A CA 1
ATOM 1343 C C . PRO A 1 183 ? 23.307 9.296 -5.039 1.00 88.00 183 PRO A C 1
ATOM 1345 O O . PRO A 1 183 ? 22.076 9.232 -5.044 1.00 88.00 183 PRO A O 1
ATOM 1348 N N . TRP A 1 184 ? 23.995 9.515 -3.914 1.00 88.75 184 TRP A N 1
ATOM 1349 C CA . TRP A 1 184 ? 23.369 9.605 -2.584 1.00 88.75 184 TRP A CA 1
ATOM 1350 C C . TRP A 1 184 ? 22.199 10.605 -2.531 1.00 88.75 184 TRP A C 1
ATOM 1352 O O . TRP A 1 184 ? 21.217 10.370 -1.833 1.00 88.75 184 TRP A O 1
ATOM 1362 N N . GLY A 1 185 ? 22.269 11.696 -3.305 1.00 90.38 185 GLY A N 1
ATOM 1363 C CA . GLY A 1 185 ? 21.203 12.696 -3.377 1.00 90.38 185 GLY A CA 1
ATOM 1364 C C . GLY A 1 185 ? 19.891 12.137 -3.938 1.00 90.38 185 GLY A C 1
ATOM 1365 O O . GLY A 1 185 ? 18.820 12.512 -3.468 1.00 90.38 185 GLY A O 1
ATOM 1366 N N . ALA A 1 186 ? 19.959 11.196 -4.886 1.00 88.00 186 ALA A N 1
ATOM 1367 C CA . ALA A 1 186 ? 18.779 10.518 -5.422 1.00 88.00 186 ALA A CA 1
ATOM 1368 C C . ALA A 1 186 ? 18.163 9.563 -4.387 1.00 88.00 186 ALA A C 1
ATOM 1370 O O . ALA A 1 186 ? 16.943 9.527 -4.243 1.00 88.00 186 ALA A O 1
ATOM 1371 N N . HIS A 1 187 ? 19.000 8.855 -3.620 1.00 89.06 187 HIS A N 1
ATOM 1372 C CA . HIS A 1 187 ? 18.556 8.004 -2.510 1.00 89.06 187 HIS A CA 1
ATOM 1373 C C . HIS A 1 187 ? 17.870 8.817 -1.409 1.00 89.06 187 HIS A C 1
ATOM 1375 O O . HIS A 1 187 ? 16.768 8.475 -0.983 1.00 89.06 187 HIS A O 1
ATOM 1381 N N . ALA A 1 188 ? 18.478 9.932 -0.994 1.00 92.62 188 ALA A N 1
ATOM 1382 C CA . ALA A 1 188 ? 17.905 10.833 0.003 1.00 92.62 188 ALA A CA 1
ATOM 1383 C C . ALA A 1 188 ? 16.567 11.422 -0.466 1.00 92.62 188 ALA A C 1
ATOM 1385 O O . ALA A 1 188 ? 15.591 11.415 0.285 1.00 92.62 188 ALA A O 1
ATOM 1386 N N . TYR A 1 189 ? 16.497 11.874 -1.723 1.00 93.56 189 TYR A N 1
ATOM 1387 C CA . TYR A 1 189 ? 15.250 12.351 -2.316 1.00 93.56 189 TYR A CA 1
ATOM 1388 C C . TYR A 1 189 ? 14.170 11.266 -2.298 1.00 93.56 189 TYR A C 1
ATOM 1390 O O . TYR A 1 189 ? 13.058 11.523 -1.840 1.00 93.56 189 TYR A O 1
ATOM 1398 N N . LEU A 1 190 ? 14.491 10.055 -2.767 1.00 92.25 190 LEU A N 1
ATOM 1399 C CA . LEU A 1 190 ? 13.530 8.957 -2.842 1.00 92.25 190 LEU A CA 1
ATOM 1400 C C . LEU A 1 190 ? 13.010 8.582 -1.451 1.00 92.25 190 LEU A C 1
ATOM 1402 O O . LEU A 1 190 ? 11.808 8.397 -1.282 1.00 92.25 190 LEU A O 1
ATOM 1406 N N . ALA A 1 191 ? 13.888 8.542 -0.449 1.00 94.94 191 ALA A N 1
ATOM 1407 C CA . ALA A 1 191 ? 13.504 8.262 0.928 1.00 94.94 191 ALA A CA 1
ATOM 1408 C C . ALA A 1 191 ? 12.538 9.316 1.487 1.00 94.94 191 ALA A C 1
ATOM 1410 O O . ALA A 1 191 ? 11.504 8.962 2.051 1.00 94.94 191 ALA A O 1
ATOM 1411 N N . VAL A 1 192 ? 12.831 10.607 1.287 1.00 97.12 192 VAL A N 1
ATOM 1412 C CA . VAL A 1 192 ? 11.954 11.707 1.725 1.00 97.12 192 VAL A CA 1
ATOM 1413 C C . VAL A 1 192 ? 10.619 11.679 0.980 1.00 97.12 192 VAL A C 1
ATOM 1415 O O . VAL A 1 192 ? 9.563 11.839 1.594 1.00 97.12 192 VAL A O 1
ATOM 1418 N N . HIS A 1 193 ? 10.651 11.449 -0.333 1.00 96.25 193 HIS A N 1
ATOM 1419 C CA . HIS A 1 193 ? 9.460 11.372 -1.175 1.00 96.25 193 HIS A CA 1
ATOM 1420 C C . HIS A 1 193 ? 8.539 10.227 -0.752 1.00 96.25 193 HIS A C 1
ATOM 1422 O O . HIS A 1 193 ? 7.345 10.446 -0.558 1.00 96.25 193 HIS A O 1
ATOM 1428 N N . LEU A 1 194 ? 9.090 9.026 -0.555 1.00 96.38 194 LEU A N 1
ATOM 1429 C CA . LEU A 1 194 ? 8.331 7.857 -0.107 1.00 96.38 194 LEU A CA 1
ATOM 1430 C C . LEU A 1 194 ? 7.809 8.026 1.317 1.00 96.38 194 LEU A C 1
ATOM 1432 O O . LEU A 1 194 ? 6.643 7.745 1.565 1.00 96.38 194 LEU A O 1
ATOM 1436 N N . PHE A 1 195 ? 8.612 8.585 2.223 1.00 98.31 195 PHE A N 1
ATOM 1437 C CA . PHE A 1 195 ? 8.153 8.896 3.574 1.00 98.31 195 PHE A CA 1
ATOM 1438 C C . PHE A 1 195 ? 6.940 9.841 3.564 1.00 98.31 195 PHE A C 1
ATOM 1440 O O . PHE A 1 195 ? 5.933 9.586 4.228 1.00 98.31 195 PHE A O 1
ATOM 1447 N N . ALA A 1 196 ? 7.003 10.926 2.783 1.00 98.50 196 ALA A N 1
ATOM 1448 C CA . ALA A 1 196 ? 5.894 11.867 2.653 1.00 98.50 196 ALA A CA 1
ATOM 1449 C C . ALA A 1 196 ? 4.660 11.214 2.004 1.00 98.50 196 ALA A C 1
ATOM 1451 O O . ALA A 1 196 ? 3.532 11.440 2.452 1.00 98.50 196 ALA A O 1
ATOM 1452 N N . PHE A 1 197 ? 4.879 10.383 0.983 1.00 98.25 197 PHE A N 1
ATOM 1453 C CA . PHE A 1 197 ? 3.841 9.607 0.313 1.00 98.25 197 PHE A CA 1
ATOM 1454 C C . PHE A 1 197 ? 3.115 8.672 1.292 1.00 98.25 197 PHE A C 1
ATOM 1456 O O . PHE A 1 197 ? 1.888 8.734 1.4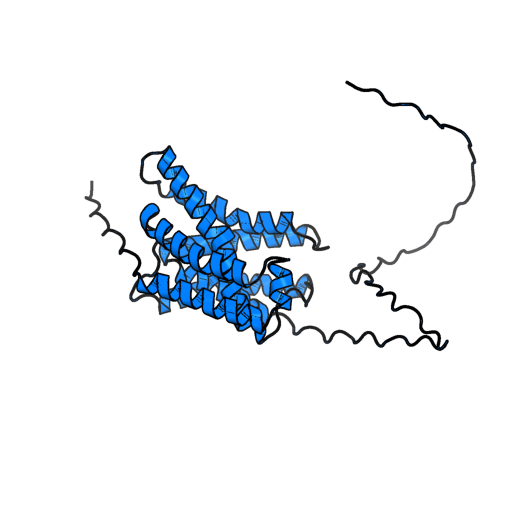11 1.00 98.25 197 PHE A O 1
ATOM 1463 N N . ASP A 1 198 ? 3.864 7.881 2.061 1.00 98.44 198 ASP A N 1
ATOM 1464 C CA . ASP A 1 198 ? 3.328 6.930 3.035 1.00 98.44 198 ASP A CA 1
ATOM 1465 C C . ASP A 1 198 ? 2.608 7.628 4.193 1.00 98.44 198 ASP A C 1
ATOM 1467 O O . ASP A 1 198 ? 1.569 7.159 4.668 1.00 98.44 198 ASP A O 1
ATOM 1471 N N . LEU A 1 199 ? 3.097 8.795 4.622 1.00 98.56 199 LEU A N 1
ATOM 1472 C CA . LEU A 1 199 ? 2.442 9.580 5.665 1.00 98.56 199 LEU A CA 1
ATOM 1473 C C . LEU A 1 199 ? 1.081 10.128 5.202 1.00 98.56 199 LEU A C 1
ATOM 1475 O O . LEU A 1 199 ? 0.099 10.060 5.952 1.00 98.56 199 LEU A O 1
ATOM 1479 N N . VAL A 1 200 ? 0.988 10.630 3.963 1.00 98.56 200 VAL A N 1
ATOM 1480 C CA . VAL A 1 200 ? -0.291 11.053 3.356 1.00 98.56 200 VAL A CA 1
ATOM 1481 C C . VAL A 1 200 ? -1.231 9.861 3.209 1.00 98.56 200 VAL A C 1
ATOM 1483 O O . VAL A 1 200 ? -2.415 9.960 3.547 1.00 98.56 200 VAL A O 1
ATOM 1486 N N . GLN A 1 201 ? -0.705 8.722 2.768 1.00 98.25 201 GLN A N 1
ATOM 1487 C CA . GLN A 1 201 ? -1.458 7.491 2.586 1.00 98.25 201 GLN A CA 1
ATOM 1488 C C . GLN A 1 201 ? -2.045 6.963 3.910 1.00 98.25 201 GLN A C 1
ATOM 1490 O O . GLN A 1 201 ? -3.240 6.664 3.985 1.00 98.25 201 GLN A O 1
ATOM 1495 N N . LEU A 1 202 ? -1.266 6.938 4.996 1.00 98.31 202 LEU A N 1
ATOM 1496 C CA . LEU A 1 202 ? -1.758 6.595 6.338 1.00 98.31 202 LEU A CA 1
ATOM 1497 C C . LEU A 1 202 ? -2.766 7.631 6.862 1.00 98.31 202 LEU A C 1
ATOM 1499 O O . LEU A 1 202 ? -3.782 7.277 7.468 1.00 98.31 202 LEU A O 1
ATOM 1503 N N . GLY A 1 203 ? -2.547 8.918 6.578 1.00 98.12 203 GLY A N 1
ATOM 1504 C CA . GLY A 1 203 ? -3.513 9.979 6.867 1.00 98.12 203 GLY A CA 1
ATOM 1505 C C . GLY A 1 203 ? -4.862 9.767 6.165 1.00 98.12 203 GLY A C 1
ATOM 1506 O O . GLY A 1 203 ? -5.920 9.952 6.781 1.00 98.12 203 GLY A O 1
ATOM 1507 N N . LEU A 1 204 ? -4.837 9.328 4.902 1.00 97.56 204 LEU A N 1
ATOM 1508 C CA . LEU A 1 204 ? -6.022 8.915 4.148 1.00 97.56 204 LEU A CA 1
ATOM 1509 C C . LEU A 1 204 ? -6.698 7.705 4.791 1.00 97.56 204 LEU A C 1
ATOM 1511 O O . LEU A 1 204 ? -7.915 7.743 4.996 1.00 97.56 204 LEU A O 1
ATOM 1515 N N . TYR A 1 205 ? -5.926 6.691 5.189 1.00 97.50 205 TYR A N 1
ATOM 1516 C CA . TYR A 1 205 ? -6.460 5.509 5.862 1.00 97.50 205 TYR A CA 1
ATOM 1517 C C . TYR A 1 205 ? -7.247 5.883 7.121 1.00 97.50 205 TYR A C 1
ATOM 1519 O O . TYR A 1 205 ? -8.420 5.534 7.252 1.00 97.50 205 TYR A O 1
ATOM 1527 N N . ARG A 1 206 ? -6.660 6.700 8.002 1.00 96.31 206 ARG A N 1
ATOM 1528 C CA . ARG A 1 206 ? -7.324 7.153 9.235 1.00 96.31 206 ARG A CA 1
ATOM 1529 C C . ARG A 1 206 ? -8.630 7.896 8.990 1.00 96.31 206 ARG A C 1
ATOM 1531 O O . ARG A 1 206 ? -9.550 7.784 9.791 1.00 96.31 206 ARG A O 1
ATOM 1538 N N . ARG A 1 207 ? -8.716 8.691 7.920 1.00 95.62 207 ARG A N 1
ATOM 1539 C CA . ARG A 1 207 ? -9.870 9.575 7.675 1.00 95.62 207 ARG A CA 1
ATOM 1540 C C . ARG A 1 207 ? -10.964 8.937 6.818 1.00 95.62 207 ARG A C 1
ATOM 1542 O O . ARG A 1 207 ? -12.141 9.281 6.982 1.00 95.62 207 ARG A O 1
ATOM 1549 N N . ARG A 1 208 ? -10.583 8.091 5.858 1.00 95.81 208 ARG A N 1
ATOM 1550 C CA . ARG A 1 208 ? -11.453 7.604 4.769 1.00 95.81 208 ARG A CA 1
ATOM 1551 C C . ARG A 1 208 ? -11.471 6.081 4.633 1.00 95.81 208 ARG A C 1
ATOM 1553 O O . ARG A 1 208 ? -12.439 5.538 4.109 1.00 95.81 208 ARG A O 1
ATOM 1560 N N . GLY A 1 209 ? -10.463 5.403 5.165 1.00 95.06 209 GLY A N 1
ATOM 1561 C CA . GLY A 1 209 ? -10.396 3.953 5.254 1.00 95.06 209 GLY A CA 1
ATOM 1562 C C . GLY A 1 209 ? -9.436 3.307 4.267 1.00 95.06 209 GLY A C 1
ATOM 1563 O O . GLY A 1 209 ? -8.693 3.983 3.556 1.00 95.06 209 GLY A O 1
ATOM 1564 N N . PHE A 1 210 ? -9.407 1.977 4.289 1.00 95.62 210 PHE A N 1
ATOM 1565 C CA . PHE A 1 210 ? -8.398 1.186 3.584 1.00 95.62 210 PHE A CA 1
ATOM 1566 C C . PHE A 1 210 ? -8.525 1.294 2.059 1.00 95.62 210 PHE A C 1
ATOM 1568 O O . PHE A 1 210 ? -7.526 1.357 1.352 1.00 95.62 210 PHE A O 1
ATOM 1575 N N . LEU A 1 211 ? -9.747 1.366 1.525 1.00 94.81 211 LEU A N 1
ATOM 1576 C CA . LEU A 1 211 ? -9.935 1.390 0.073 1.00 94.81 211 LEU A CA 1
ATOM 1577 C C . LEU A 1 211 ? -9.376 2.672 -0.592 1.00 94.81 211 LEU A C 1
ATOM 1579 O O . LEU A 1 211 ? -8.639 2.541 -1.567 1.00 94.81 211 LEU A O 1
ATOM 1583 N N . PRO A 1 212 ? -9.634 3.897 -0.084 1.00 96.81 212 PRO A N 1
ATOM 1584 C CA . PRO A 1 212 ? -8.981 5.108 -0.593 1.00 96.81 212 PRO A CA 1
ATOM 1585 C C . PRO A 1 212 ? -7.454 5.103 -0.444 1.00 96.81 212 PRO A C 1
ATOM 1587 O O . PRO A 1 212 ? -6.762 5.613 -1.319 1.00 96.81 212 PRO A O 1
ATOM 1590 N N . MET A 1 213 ? -6.931 4.511 0.635 1.00 97.38 213 MET A N 1
ATOM 1591 C CA . MET A 1 213 ? -5.490 4.318 0.845 1.00 97.38 213 MET A CA 1
ATOM 1592 C C . MET A 1 213 ? -4.884 3.441 -0.263 1.00 97.38 213 MET A C 1
ATOM 1594 O O . MET A 1 213 ? -3.922 3.842 -0.913 1.00 97.38 213 MET A O 1
ATOM 1598 N N . LEU A 1 214 ? -5.502 2.290 -0.546 1.00 96.56 214 LEU A N 1
ATOM 1599 C CA . LEU A 1 214 ? -5.076 1.408 -1.632 1.00 96.56 214 LEU A CA 1
ATOM 1600 C C . LEU A 1 214 ? -5.192 2.108 -2.996 1.00 96.56 214 LEU A C 1
ATOM 1602 O O . LEU A 1 214 ? -4.272 2.047 -3.805 1.00 96.56 214 LEU A O 1
ATOM 1606 N N . ALA A 1 215 ? -6.288 2.828 -3.244 1.00 96.62 215 ALA A N 1
ATOM 1607 C CA . ALA A 1 215 ? -6.498 3.554 -4.495 1.00 96.62 215 ALA A CA 1
ATOM 1608 C C . ALA A 1 215 ? -5.466 4.667 -4.730 1.00 96.62 215 ALA A C 1
ATOM 1610 O O . ALA A 1 215 ? -4.993 4.814 -5.855 1.00 96.62 215 ALA A O 1
ATOM 1611 N N . PHE A 1 216 ? -5.082 5.410 -3.685 1.00 98.19 216 PHE A N 1
ATOM 1612 C CA . PHE A 1 216 ? -3.998 6.398 -3.733 1.00 98.19 216 PHE A CA 1
ATOM 1613 C C . PHE A 1 216 ? -2.705 5.757 -4.260 1.00 98.19 216 PHE A C 1
ATOM 1615 O O . PHE A 1 216 ? -2.088 6.265 -5.200 1.00 98.19 216 PHE A O 1
ATOM 1622 N N . ARG A 1 217 ? -2.359 4.573 -3.742 1.00 97.50 217 ARG A N 1
ATOM 1623 C CA . ARG A 1 217 ? -1.181 3.819 -4.182 1.00 97.50 217 ARG A CA 1
ATOM 1624 C C . ARG A 1 217 ? -1.270 3.299 -5.605 1.00 97.50 217 ARG A C 1
ATOM 1626 O O . ARG A 1 217 ? -0.295 3.372 -6.355 1.00 97.50 217 ARG A O 1
ATOM 1633 N N . LEU A 1 218 ? -2.431 2.781 -5.992 1.00 96.19 218 LEU A N 1
ATOM 1634 C CA . LEU A 1 218 ? -2.645 2.284 -7.349 1.00 96.19 218 LEU A CA 1
ATOM 1635 C C . LEU A 1 218 ? -2.583 3.406 -8.377 1.00 96.19 218 LEU A C 1
ATOM 1637 O O . LEU A 1 218 ? -1.910 3.245 -9.394 1.00 96.19 218 LEU A O 1
ATOM 1641 N N . ALA A 1 219 ? -3.211 4.549 -8.089 1.00 96.31 219 ALA A N 1
ATOM 1642 C CA . ALA A 1 219 ? -3.128 5.733 -8.934 1.00 96.31 219 ALA A CA 1
ATOM 1643 C C . ALA A 1 219 ? -1.666 6.145 -9.142 1.00 96.31 219 ALA A C 1
ATOM 1645 O O . ALA A 1 219 ? -1.243 6.336 -10.281 1.00 96.31 219 ALA A O 1
ATOM 1646 N N . TYR A 1 220 ? -0.876 6.176 -8.062 1.00 95.75 220 TYR A N 1
ATOM 1647 C CA . TYR A 1 220 ? 0.550 6.481 -8.130 1.00 95.75 220 TYR A CA 1
ATOM 1648 C C . TYR A 1 220 ? 1.325 5.528 -9.051 1.00 95.75 220 TYR A C 1
ATOM 1650 O O . TYR A 1 220 ? 2.014 5.970 -9.971 1.00 95.75 220 TYR A O 1
ATOM 1658 N N . ARG A 1 221 ? 1.185 4.210 -8.853 1.00 92.75 221 ARG A N 1
ATOM 1659 C CA . ARG A 1 221 ? 1.933 3.197 -9.620 1.00 92.75 221 ARG A CA 1
ATOM 1660 C C . ARG A 1 221 ? 1.528 3.145 -11.093 1.00 92.75 221 ARG A C 1
ATOM 1662 O O . ARG A 1 221 ? 2.396 3.054 -11.959 1.00 92.75 221 ARG A O 1
ATOM 1669 N N . LEU A 1 222 ? 0.229 3.216 -11.379 1.00 92.56 222 LEU A N 1
ATOM 1670 C CA . LEU A 1 222 ? -0.282 3.156 -12.748 1.00 92.56 222 LEU A CA 1
ATOM 1671 C C . LEU A 1 222 ? 0.073 4.421 -13.532 1.00 92.56 222 LEU A C 1
ATOM 1673 O O . LEU A 1 222 ? 0.565 4.320 -14.654 1.00 92.56 222 LEU A O 1
ATOM 1677 N N . ALA A 1 223 ? -0.114 5.602 -12.939 1.00 92.75 223 ALA A N 1
ATOM 1678 C CA . ALA A 1 223 ? 0.205 6.857 -13.611 1.00 92.75 223 ALA A CA 1
ATOM 1679 C C . ALA A 1 223 ? 1.713 7.016 -13.835 1.00 92.75 223 ALA A C 1
ATOM 1681 O O . ALA A 1 223 ? 2.119 7.436 -14.917 1.00 92.75 223 ALA A O 1
ATOM 1682 N N . HIS A 1 224 ? 2.544 6.603 -12.870 1.00 89.94 224 HIS A N 1
ATOM 1683 C CA . HIS A 1 224 ? 3.991 6.544 -13.070 1.00 89.94 224 HIS A CA 1
ATOM 1684 C C . HIS A 1 224 ? 4.342 5.648 -14.262 1.00 89.94 224 HIS A C 1
ATOM 1686 O O . HIS A 1 224 ? 5.059 6.083 -15.157 1.00 89.94 224 HIS A O 1
ATOM 1692 N N . ARG A 1 225 ? 3.758 4.444 -14.353 1.00 89.56 225 ARG A N 1
ATOM 1693 C CA . ARG A 1 225 ? 4.018 3.541 -15.482 1.00 89.56 225 ARG A CA 1
ATOM 1694 C C . ARG A 1 225 ? 3.648 4.153 -16.832 1.00 89.56 225 ARG A C 1
ATOM 1696 O O . ARG A 1 225 ? 4.382 3.929 -17.793 1.00 89.56 225 ARG A O 1
ATOM 1703 N N . VAL A 1 226 ? 2.524 4.865 -16.909 1.00 90.00 226 VAL A N 1
ATOM 1704 C CA . VAL A 1 226 ? 2.063 5.538 -18.136 1.00 90.00 226 VAL A CA 1
ATOM 1705 C C . VAL A 1 226 ? 2.950 6.739 -18.482 1.00 90.00 226 VAL A C 1
ATOM 1707 O O . VAL A 1 226 ? 3.224 6.974 -19.655 1.00 90.00 226 VAL A O 1
ATOM 1710 N N . GLY A 1 227 ? 3.414 7.489 -17.479 1.00 88.25 227 GLY A N 1
ATOM 1711 C CA . GLY A 1 227 ? 4.270 8.664 -17.663 1.00 88.25 227 GLY A CA 1
ATOM 1712 C C . GLY A 1 227 ? 5.739 8.345 -17.961 1.00 88.25 227 GLY A C 1
ATOM 1713 O O . GLY A 1 227 ? 6.427 9.154 -18.598 1.00 88.25 227 GLY A O 1
ATOM 1714 N N . SER A 1 228 ? 6.230 7.180 -17.533 1.00 84.75 228 SER A N 1
ATOM 1715 C CA . SER A 1 228 ? 7.579 6.705 -17.849 1.00 84.75 228 SER A CA 1
ATOM 1716 C C . SER A 1 228 ? 7.721 6.403 -19.338 1.00 84.75 228 SER A C 1
ATOM 1718 O O . SER A 1 228 ? 6.797 5.917 -19.994 1.00 84.75 228 SER A O 1
ATOM 1720 N N . ALA A 1 229 ? 8.903 6.691 -19.885 1.00 77.62 229 ALA A N 1
ATOM 1721 C CA . ALA A 1 229 ? 9.196 6.422 -21.288 1.00 77.62 229 ALA A CA 1
ATOM 1722 C C . ALA A 1 229 ? 8.955 4.935 -21.625 1.00 77.62 229 ALA A C 1
ATOM 1724 O O . ALA A 1 229 ? 9.168 4.067 -20.768 1.00 77.62 229 ALA A O 1
ATOM 1725 N N . PRO A 1 230 ? 8.525 4.608 -22.860 1.00 77.44 230 PRO A N 1
ATOM 1726 C CA . PRO A 1 230 ? 8.531 3.222 -23.299 1.00 77.44 230 PRO A CA 1
ATOM 1727 C C . PRO A 1 230 ? 9.944 2.652 -23.122 1.00 77.44 230 PRO A C 1
ATOM 1729 O O . PRO A 1 230 ? 10.919 3.408 -23.243 1.00 77.44 230 PRO A O 1
ATOM 1732 N N . PRO A 1 231 ? 10.072 1.345 -22.824 1.00 72.81 231 PRO A N 1
ATOM 1733 C CA . PRO A 1 231 ? 11.380 0.716 -22.791 1.00 72.81 231 PRO A CA 1
ATOM 1734 C C . PRO A 1 231 ? 12.058 1.045 -24.117 1.00 72.81 231 PRO A C 1
ATOM 1736 O O . PRO A 1 231 ? 11.495 0.778 -25.181 1.00 72.81 231 PRO A O 1
ATOM 1739 N N . ARG A 1 232 ? 13.220 1.709 -24.058 1.00 70.75 232 ARG A N 1
ATOM 1740 C CA . AR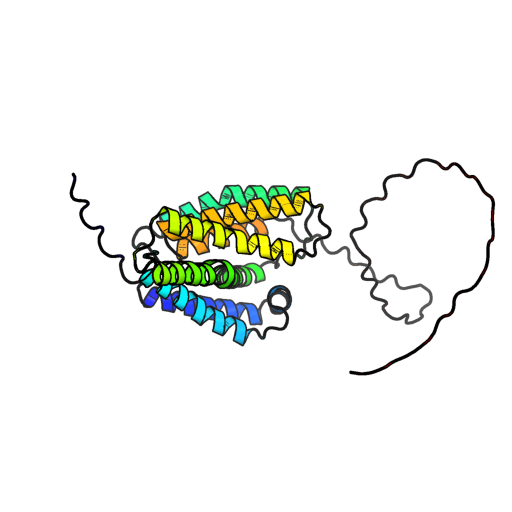G A 1 232 ? 14.036 1.903 -25.257 1.00 70.75 232 ARG A CA 1
ATOM 1741 C C . ARG A 1 232 ? 14.212 0.511 -25.825 1.00 70.75 232 ARG A C 1
ATOM 1743 O O . ARG A 1 232 ? 14.645 -0.357 -25.065 1.00 70.75 232 ARG A O 1
ATOM 1750 N N . ALA A 1 233 ? 13.790 0.303 -27.079 1.00 69.56 233 ALA A N 1
ATOM 1751 C CA . ALA A 1 233 ? 14.015 -0.953 -27.778 1.00 69.56 233 ALA A CA 1
ATOM 1752 C C . ALA A 1 233 ? 15.453 -1.319 -27.457 1.00 69.56 233 ALA A C 1
ATOM 1754 O O . ALA A 1 233 ? 16.343 -0.508 -27.733 1.00 69.56 233 ALA A O 1
ATOM 1755 N N . ALA A 1 234 ? 15.634 -2.406 -26.695 1.00 58.91 234 ALA A N 1
ATOM 1756 C CA . ALA A 1 234 ? 16.958 -2.838 -26.304 1.00 58.91 234 ALA A CA 1
ATOM 1757 C C . ALA A 1 234 ? 17.691 -2.897 -27.628 1.00 58.91 234 ALA A C 1
ATOM 1759 O O . ALA A 1 234 ? 17.240 -3.634 -28.504 1.00 58.91 234 ALA A O 1
ATOM 1760 N N . VAL A 1 235 ? 18.666 -2.000 -27.826 1.00 61.09 235 VAL A N 1
ATOM 1761 C CA . VAL A 1 235 ? 19.472 -1.975 -29.041 1.00 61.09 235 VAL A CA 1
ATOM 1762 C C . VAL A 1 235 ? 19.960 -3.396 -29.105 1.00 61.09 235 VAL A C 1
ATOM 1764 O O . VAL A 1 235 ? 20.695 -3.800 -28.201 1.00 61.09 235 VAL A O 1
ATOM 1767 N N . HIS A 1 236 ? 19.372 -4.179 -30.017 1.00 54.38 236 HIS A N 1
ATOM 1768 C CA . HIS A 1 236 ? 19.630 -5.598 -30.096 1.00 54.38 236 HIS A CA 1
ATOM 1769 C C . HIS A 1 236 ? 21.135 -5.641 -30.198 1.00 54.38 236 HIS A C 1
ATOM 1771 O O . HIS A 1 236 ? 21.691 -5.059 -31.130 1.00 54.38 236 HIS A O 1
ATOM 1777 N N . ALA A 1 237 ? 21.786 -6.148 -29.151 1.00 57.03 237 ALA A N 1
ATOM 1778 C CA . ALA A 1 237 ? 23.206 -6.372 -29.201 1.00 57.03 237 ALA A CA 1
ATOM 1779 C C . ALA A 1 237 ? 23.318 -7.390 -30.321 1.00 57.03 237 ALA A C 1
ATOM 1781 O O . ALA A 1 237 ? 22.993 -8.561 -30.113 1.00 57.03 237 ALA A O 1
ATOM 1782 N N . GLU A 1 238 ? 23.584 -6.901 -31.536 1.00 56.94 238 GLU A N 1
ATOM 1783 C CA . GLU A 1 238 ? 23.772 -7.775 -32.668 1.00 56.94 238 GLU A CA 1
ATOM 1784 C C . GLU A 1 238 ? 24.833 -8.759 -32.202 1.00 56.94 238 GLU A C 1
ATOM 1786 O O . GLU A 1 238 ? 25.839 -8.326 -31.620 1.00 56.94 238 GLU A O 1
ATOM 1791 N N . PRO A 1 239 ? 24.578 -10.070 -32.320 1.00 61.94 239 PRO A N 1
ATOM 1792 C CA . PRO A 1 239 ? 25.602 -11.037 -32.009 1.00 61.94 239 PRO A CA 1
ATOM 1793 C C . PRO A 1 239 ? 26.800 -10.643 -32.865 1.00 61.94 239 PRO A C 1
ATOM 1795 O O . PRO A 1 239 ? 26.736 -10.711 -34.090 1.00 61.94 239 PRO A O 1
ATOM 1798 N N . VAL A 1 240 ? 27.862 -10.152 -32.225 1.00 66.19 240 VAL A N 1
ATOM 1799 C CA . VAL A 1 240 ? 29.136 -9.929 -32.896 1.00 66.19 240 VAL A CA 1
ATOM 1800 C C . VAL A 1 240 ? 29.617 -11.329 -33.231 1.00 66.19 240 VAL A C 1
ATOM 1802 O O . VAL A 1 240 ? 30.171 -12.035 -32.391 1.00 66.19 240 VAL A O 1
ATOM 1805 N N . VAL A 1 241 ? 29.262 -11.780 -34.430 1.00 64.81 241 VAL A N 1
ATOM 1806 C CA . VAL A 1 241 ? 29.772 -13.013 -34.999 1.00 64.81 241 VAL A CA 1
ATOM 1807 C C . VAL A 1 241 ? 31.230 -12.716 -35.301 1.00 64.81 241 VAL A C 1
ATOM 1809 O O . VAL A 1 241 ? 31.542 -12.051 -36.288 1.00 64.81 241 VAL A O 1
ATOM 1812 N N . ASP A 1 242 ? 32.124 -13.140 -34.409 1.00 64.69 242 ASP A N 1
ATOM 1813 C CA . ASP A 1 242 ? 33.552 -13.081 -34.683 1.00 64.69 242 ASP A CA 1
ATOM 1814 C C . ASP A 1 242 ? 33.811 -13.833 -35.995 1.00 64.69 242 ASP A C 1
ATOM 1816 O O . ASP A 1 242 ? 33.445 -15.001 -36.154 1.00 64.69 242 ASP A O 1
ATOM 1820 N N . ALA A 1 243 ? 34.464 -13.155 -36.941 1.00 63.03 243 ALA A N 1
ATOM 1821 C CA . ALA A 1 243 ? 34.742 -13.642 -38.295 1.00 63.03 243 ALA A CA 1
ATOM 1822 C C . ALA A 1 243 ? 35.590 -14.934 -38.349 1.00 63.03 243 ALA A C 1
ATOM 1824 O O . ALA A 1 243 ? 35.881 -15.443 -39.427 1.00 63.03 243 ALA A O 1
ATOM 1825 N N . ALA A 1 244 ? 35.990 -15.480 -37.200 1.00 64.25 244 ALA A N 1
ATOM 1826 C CA . ALA A 1 244 ? 36.829 -16.663 -37.091 1.00 64.25 244 ALA A CA 1
ATOM 1827 C C . ALA A 1 244 ? 36.059 -17.997 -37.094 1.00 64.25 244 ALA A C 1
ATOM 1829 O O . ALA A 1 244 ? 36.700 -19.042 -37.017 1.00 64.25 244 ALA A O 1
ATOM 1830 N N . GLY A 1 245 ? 34.719 -18.011 -37.138 1.00 53.44 245 GLY A N 1
ATOM 1831 C CA . GLY A 1 245 ? 33.931 -19.257 -37.235 1.00 53.44 245 GLY A CA 1
ATOM 1832 C C . GLY A 1 245 ? 34.125 -20.245 -36.072 1.00 53.44 245 GLY A C 1
ATOM 1833 O O . GLY A 1 245 ? 33.616 -21.363 -36.106 1.00 53.44 245 GLY A O 1
ATOM 1834 N N . SER A 1 246 ? 34.850 -19.845 -35.028 1.00 54.66 246 SER A N 1
ATOM 1835 C CA . SER A 1 246 ? 35.022 -20.632 -33.820 1.00 54.66 246 SER A CA 1
ATOM 1836 C C . SER A 1 246 ? 33.789 -20.422 -32.959 1.00 54.66 246 SER A C 1
ATOM 1838 O O . SER A 1 246 ? 33.431 -19.282 -32.663 1.00 54.66 246 SER A O 1
ATOM 1840 N N . SER A 1 247 ? 33.134 -21.519 -32.571 1.00 48.06 247 SER A N 1
ATOM 1841 C CA . SER A 1 247 ? 32.072 -21.537 -31.560 1.00 48.06 247 SER A CA 1
ATOM 1842 C C . SER A 1 247 ? 32.652 -21.104 -30.212 1.00 48.06 247 SER A C 1
ATOM 1844 O O . SER A 1 247 ? 32.901 -21.907 -29.314 1.00 48.06 247 SER A O 1
ATOM 1846 N N . ALA A 1 248 ? 32.938 -19.813 -30.084 1.00 46.94 248 ALA A N 1
ATOM 1847 C CA . ALA A 1 248 ? 33.399 -19.204 -28.864 1.00 46.94 248 ALA A CA 1
ATOM 1848 C C . ALA A 1 248 ? 32.191 -19.102 -27.941 1.00 46.94 248 ALA A C 1
ATOM 1850 O O . ALA A 1 248 ? 31.268 -18.326 -28.178 1.00 46.94 248 ALA A O 1
ATOM 1851 N N . THR A 1 249 ? 32.207 -19.955 -26.914 1.00 50.66 249 THR A N 1
ATOM 1852 C CA . THR A 1 249 ? 31.623 -19.742 -25.587 1.00 50.66 249 THR A CA 1
ATOM 1853 C C . THR A 1 249 ? 30.980 -18.365 -25.483 1.00 50.66 249 THR A C 1
ATOM 1855 O O . THR A 1 249 ? 31.703 -17.367 -25.455 1.00 50.66 249 THR A O 1
ATOM 1858 N N . ILE A 1 250 ? 29.646 -18.313 -25.422 1.00 49.75 250 ILE A N 1
ATOM 1859 C CA . ILE A 1 250 ? 28.893 -17.102 -25.090 1.00 49.75 250 ILE A CA 1
ATOM 1860 C C . ILE A 1 250 ? 29.341 -16.698 -23.681 1.00 49.75 250 ILE A C 1
ATOM 1862 O O . ILE A 1 250 ? 2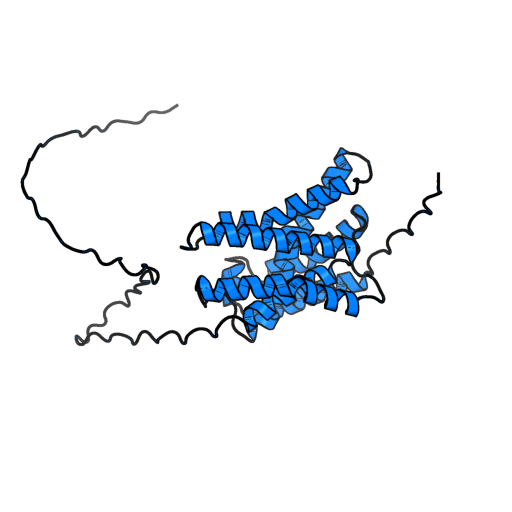8.739 -17.053 -22.671 1.00 49.75 250 ILE A O 1
ATOM 1866 N N . ARG A 1 251 ? 30.473 -15.994 -23.588 1.00 45.28 251 ARG A N 1
ATOM 1867 C CA . ARG A 1 251 ? 30.822 -15.196 -22.428 1.00 45.28 251 ARG A CA 1
ATOM 1868 C C . ARG A 1 251 ? 29.820 -14.072 -22.476 1.00 45.28 251 ARG A C 1
ATOM 1870 O O . ARG A 1 251 ? 30.029 -13.071 -23.156 1.00 45.28 251 ARG A O 1
ATOM 1877 N N . THR A 1 252 ? 28.722 -14.267 -21.762 1.00 45.22 252 THR A N 1
ATOM 1878 C CA . THR A 1 252 ? 27.819 -13.203 -21.367 1.00 45.22 252 THR A CA 1
ATOM 1879 C C . THR A 1 252 ? 28.666 -12.179 -20.617 1.00 45.22 252 THR A C 1
ATOM 1881 O O . THR A 1 252 ? 28.841 -12.253 -19.403 1.00 45.22 252 THR A O 1
ATOM 1884 N N . ARG A 1 253 ? 29.258 -11.226 -21.343 1.00 41.41 253 ARG A N 1
ATOM 1885 C CA . ARG A 1 253 ? 29.667 -9.951 -20.774 1.00 41.41 253 ARG A CA 1
ATOM 1886 C C . ARG A 1 253 ? 28.359 -9.304 -20.335 1.00 41.41 253 ARG A C 1
ATOM 1888 O O . ARG A 1 253 ? 27.754 -8.544 -21.083 1.00 41.41 253 ARG A O 1
ATOM 1895 N N . MET A 1 254 ? 27.928 -9.595 -19.109 1.00 39.88 254 MET A N 1
ATOM 1896 C CA . MET A 1 254 ? 27.202 -8.611 -18.314 1.00 39.88 254 MET A CA 1
ATOM 1897 C C . MET A 1 254 ? 28.194 -7.481 -18.044 1.00 39.88 254 MET A C 1
ATOM 1899 O O . MET A 1 254 ? 28.813 -7.384 -16.990 1.00 39.88 254 MET A O 1
ATOM 1903 N N . ALA A 1 255 ? 28.452 -6.698 -19.088 1.00 37.66 255 ALA A N 1
ATOM 1904 C CA . ALA A 1 255 ? 29.180 -5.464 -18.974 1.00 37.66 255 ALA A CA 1
ATOM 1905 C C . ALA A 1 255 ? 28.306 -4.538 -18.135 1.00 37.66 255 ALA A C 1
ATOM 1907 O O . ALA A 1 255 ? 27.151 -4.289 -18.478 1.00 37.66 255 ALA A O 1
ATOM 1908 N N . HIS A 1 256 ? 28.888 -4.069 -17.035 1.00 41.16 256 HIS A N 1
ATOM 1909 C CA . HIS A 1 256 ? 28.521 -2.857 -16.323 1.00 41.16 256 HIS A CA 1
ATOM 1910 C C . HIS A 1 256 ? 28.116 -1.759 -17.316 1.00 41.16 256 HIS A C 1
ATOM 1912 O O . HIS A 1 256 ? 28.948 -0.994 -17.800 1.00 41.16 256 HIS A O 1
ATOM 1918 N N . ALA A 1 257 ? 26.829 -1.674 -17.632 1.00 36.03 257 ALA A N 1
ATOM 1919 C CA . ALA A 1 257 ? 26.277 -0.620 -18.463 1.00 36.03 257 ALA A CA 1
ATOM 1920 C C . ALA A 1 257 ? 25.921 0.585 -17.590 1.00 36.03 257 ALA A C 1
ATOM 1922 O O . ALA A 1 257 ? 24.805 1.065 -17.666 1.00 36.03 257 ALA A O 1
ATOM 1923 N N . TYR A 1 258 ? 26.844 1.038 -16.737 1.00 38.06 258 TYR A N 1
ATOM 1924 C CA . TYR A 1 258 ? 26.768 2.323 -16.032 1.00 38.06 258 TYR A CA 1
ATOM 1925 C C . TYR A 1 258 ? 28.172 2.739 -15.557 1.00 38.06 258 TYR A C 1
ATOM 1927 O O . TYR A 1 258 ? 28.429 2.958 -14.380 1.00 38.06 258 TYR A O 1
ATOM 1935 N N . LEU A 1 259 ? 29.122 2.846 -16.490 1.00 34.41 259 LEU A N 1
ATOM 1936 C CA . LEU A 1 259 ? 30.261 3.737 -16.271 1.00 34.41 259 LEU A CA 1
ATOM 1937 C C . LEU A 1 259 ? 29.814 5.145 -16.695 1.00 34.41 259 LEU A C 1
ATOM 1939 O O . LEU A 1 259 ? 29.383 5.308 -17.841 1.00 34.41 259 LEU A O 1
ATOM 1943 N N . PRO A 1 260 ? 29.858 6.159 -15.810 1.00 36.97 260 PRO A N 1
ATOM 1944 C CA . PRO A 1 260 ? 29.644 7.539 -16.229 1.00 36.97 260 PRO A CA 1
ATOM 1945 C C . PRO A 1 260 ? 30.677 7.911 -17.306 1.00 36.97 260 PRO A C 1
ATOM 1947 O O . PRO A 1 260 ? 31.759 7.315 -17.340 1.00 36.97 260 PRO A O 1
ATOM 1950 N N . PRO A 1 261 ? 30.375 8.875 -18.198 1.00 39.28 261 PRO A N 1
ATOM 1951 C CA . PRO A 1 261 ? 31.351 9.344 -19.170 1.00 39.28 261 PRO A CA 1
ATOM 1952 C C . PRO A 1 261 ? 32.602 9.771 -18.408 1.00 39.28 261 PRO A C 1
ATOM 1954 O O . PRO A 1 261 ? 32.529 10.637 -17.534 1.00 39.28 261 PRO A O 1
ATOM 1957 N N . ALA A 1 262 ? 33.725 9.116 -18.707 1.00 39.97 262 ALA A N 1
ATOM 1958 C CA . ALA A 1 262 ? 35.020 9.507 -18.190 1.00 39.97 262 ALA A CA 1
ATOM 1959 C C . ALA A 1 262 ? 35.181 11.002 -18.471 1.00 39.97 262 ALA A C 1
ATOM 1961 O O . ALA A 1 262 ? 35.163 11.433 -19.627 1.00 39.97 262 ALA A O 1
ATOM 1962 N N . SER A 1 263 ? 35.264 11.794 -17.404 1.00 44.03 263 SER A N 1
ATOM 1963 C CA . SER A 1 263 ? 35.683 13.180 -17.498 1.00 44.03 263 SER A CA 1
ATOM 1964 C C . SER A 1 263 ? 36.981 13.202 -18.295 1.00 44.03 263 SER A C 1
ATOM 1966 O O . SER A 1 263 ? 37.904 12.431 -18.029 1.00 44.03 263 SER A O 1
ATOM 1968 N N . ALA A 1 264 ? 37.004 14.041 -19.328 1.00 44.47 264 ALA A N 1
ATOM 1969 C CA . ALA A 1 264 ? 38.160 14.241 -20.176 1.00 44.47 264 ALA A CA 1
ATOM 1970 C C . ALA A 1 264 ? 39.373 14.575 -19.296 1.00 44.47 264 ALA A C 1
ATOM 1972 O O . ALA A 1 264 ? 39.503 15.678 -18.769 1.00 44.47 264 ALA A O 1
ATOM 1973 N N . SER A 1 265 ? 40.235 13.577 -19.118 1.00 43.50 265 SER A N 1
ATOM 1974 C CA . SER A 1 265 ? 41.569 13.709 -18.556 1.00 43.50 265 SER A CA 1
ATOM 1975 C C . SER A 1 265 ? 42.390 14.532 -19.543 1.00 43.50 265 SER A C 1
ATOM 1977 O O . SER A 1 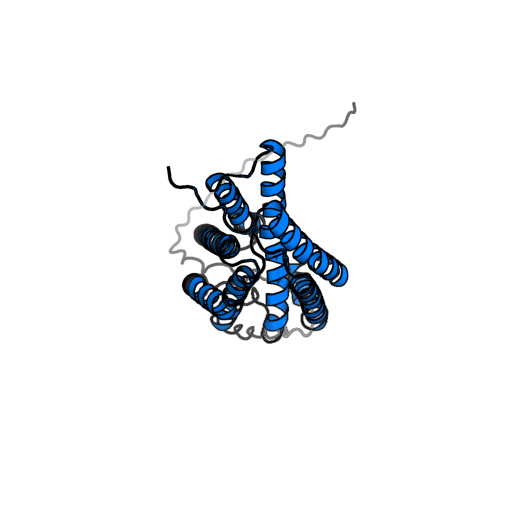265 ? 42.911 14.031 -20.541 1.00 43.50 265 SER A O 1
ATOM 1979 N N . THR A 1 266 ? 42.438 15.838 -19.308 1.00 49.53 266 THR A N 1
ATOM 1980 C CA . THR A 1 266 ? 43.409 16.715 -19.944 1.00 49.53 266 THR A CA 1
ATOM 1981 C C . THR A 1 266 ? 44.788 16.419 -19.373 1.00 49.53 266 THR A C 1
ATOM 1983 O O . THR A 1 266 ? 45.045 16.690 -18.204 1.00 49.53 266 THR A O 1
ATOM 1986 N N . GLY A 1 267 ? 45.681 15.961 -20.247 1.00 46.88 267 GLY A N 1
ATOM 1987 C CA . GLY A 1 267 ? 47.031 16.512 -20.324 1.00 46.88 267 GLY A CA 1
ATOM 1988 C C . GLY A 1 267 ? 48.028 15.972 -19.307 1.00 46.88 267 GLY A C 1
ATOM 1989 O O . GLY A 1 267 ? 48.067 16.385 -18.153 1.00 46.88 267 GLY A O 1
ATOM 1990 N N . GLY A 1 268 ? 48.905 15.097 -19.793 1.00 48.41 268 GLY A N 1
ATOM 1991 C CA . GLY A 1 268 ? 50.004 14.531 -19.033 1.00 48.41 268 GLY A CA 1
ATOM 1992 C C . GLY A 1 268 ? 50.991 15.545 -18.448 1.00 48.41 268 GLY A C 1
ATOM 1993 O O . GLY A 1 268 ? 51.231 16.627 -18.982 1.00 48.41 268 GLY A O 1
ATOM 1994 N N . LYS A 1 269 ? 51.675 15.097 -17.396 1.00 52.19 269 LYS A N 1
ATOM 1995 C CA . LYS A 1 269 ? 53.091 15.393 -17.183 1.00 52.19 269 LYS A CA 1
ATOM 1996 C C . LYS A 1 269 ? 53.758 14.179 -16.546 1.00 52.19 269 LYS A C 1
ATOM 1998 O O . LYS A 1 269 ? 53.517 13.822 -15.400 1.00 52.19 269 LYS A O 1
ATOM 2003 N N . SER A 1 270 ? 54.572 13.539 -17.368 1.00 58.50 270 SER A N 1
ATOM 2004 C CA . SER A 1 270 ? 55.520 12.480 -17.059 1.00 58.50 270 SER A CA 1
ATOM 2005 C C . SER A 1 270 ? 56.522 12.880 -15.974 1.00 58.50 270 SER A C 1
ATOM 2007 O O . SER A 1 270 ? 57.124 13.953 -16.064 1.00 58.50 270 SER A O 1
ATOM 2009 N N . ARG A 1 271 ? 56.826 11.959 -15.052 1.00 47.75 271 ARG A N 1
ATOM 2010 C CA . ARG A 1 271 ? 58.170 11.851 -14.466 1.00 47.75 271 ARG A CA 1
ATOM 2011 C C . ARG A 1 271 ? 58.485 10.400 -14.053 1.00 47.75 271 ARG A C 1
ATOM 2013 O O . ARG A 1 271 ? 57.613 9.762 -13.468 1.00 47.75 271 ARG A O 1
ATOM 2020 N N . PRO A 1 272 ? 59.682 9.873 -14.376 1.00 59.47 272 PRO A N 1
ATOM 2021 C CA . PRO A 1 272 ? 60.089 8.509 -14.043 1.00 59.47 272 PRO A CA 1
ATOM 2022 C C . PRO A 1 272 ? 60.934 8.436 -12.753 1.00 59.47 272 PRO A C 1
ATOM 2024 O O . PRO A 1 272 ? 61.218 9.461 -12.141 1.00 59.47 272 PRO A O 1
ATOM 2027 N N . THR A 1 273 ? 61.356 7.197 -12.449 1.00 47.38 273 THR A N 1
ATOM 2028 C CA . THR A 1 273 ? 62.491 6.716 -11.620 1.00 47.38 273 THR A CA 1
ATOM 2029 C C . THR A 1 273 ? 62.249 6.279 -10.161 1.00 47.38 273 THR A C 1
ATOM 2031 O O . THR A 1 273 ? 62.293 7.075 -9.233 1.00 47.38 273 THR A O 1
ATOM 2034 N N . SER A 1 274 ? 62.065 4.954 -10.020 1.00 48.72 274 SER A N 1
ATOM 2035 C CA . SER A 1 274 ? 62.914 3.966 -9.302 1.00 48.72 274 SER A CA 1
ATOM 2036 C C . SER A 1 274 ? 63.235 4.081 -7.801 1.00 48.72 274 SER A C 1
ATOM 2038 O O . SER A 1 274 ? 63.982 4.954 -7.375 1.00 48.72 274 SER A O 1
ATOM 2040 N N . SER A 1 275 ? 62.836 3.045 -7.050 1.00 43.75 275 SER A N 1
ATOM 2041 C CA . SER A 1 275 ? 63.646 2.188 -6.139 1.00 43.75 275 SER A CA 1
ATOM 2042 C C . SER A 1 275 ? 62.664 1.206 -5.459 1.00 43.75 275 SER A C 1
ATOM 2044 O O . SER A 1 275 ? 61.648 1.630 -4.931 1.00 43.75 275 SER A O 1
ATOM 2046 N N . SER A 1 276 ? 62.700 -0.115 -5.667 1.00 49.81 276 SER A N 1
ATOM 2047 C CA . SER A 1 276 ? 63.675 -1.121 -5.213 1.00 49.81 276 SER A CA 1
ATOM 2048 C C . SER A 1 276 ? 63.996 -1.050 -3.719 1.00 49.81 276 SER A C 1
ATOM 2050 O O . SER A 1 276 ? 65.037 -0.504 -3.377 1.00 49.81 276 SER A O 1
ATOM 2052 N N . ILE A 1 277 ? 63.178 -1.687 -2.868 1.00 48.34 277 ILE A N 1
ATOM 2053 C CA . ILE A 1 277 ? 63.644 -2.378 -1.650 1.00 48.34 277 ILE A CA 1
ATOM 2054 C C . ILE A 1 277 ? 62.841 -3.673 -1.474 1.00 48.34 277 ILE A C 1
ATOM 2056 O O . ILE A 1 277 ? 61.623 -3.711 -1.629 1.00 48.34 277 ILE A O 1
ATOM 2060 N N . ALA A 1 278 ? 63.589 -4.734 -1.200 1.00 41.03 278 ALA A N 1
ATOM 2061 C CA . ALA A 1 278 ? 63.168 -6.107 -1.038 1.00 41.03 278 ALA A CA 1
ATOM 2062 C C . ALA A 1 278 ? 62.780 -6.461 0.411 1.00 41.03 278 ALA A C 1
ATOM 2064 O O . ALA A 1 278 ? 63.131 -5.775 1.366 1.00 41.03 278 ALA A O 1
ATOM 2065 N N . SER A 1 279 ? 62.235 -7.674 0.518 1.00 37.00 279 SER A N 1
ATOM 2066 C CA . SER A 1 279 ? 62.450 -8.659 1.586 1.00 37.00 279 SER A CA 1
ATOM 2067 C C . SER A 1 279 ? 61.342 -8.876 2.628 1.00 37.00 279 SER A C 1
ATOM 2069 O O . SER A 1 279 ? 60.974 -7.991 3.390 1.00 37.00 279 SER A O 1
ATOM 2071 N N . ASN A 1 280 ? 60.936 -10.151 2.646 1.00 37.50 280 ASN A N 1
ATOM 2072 C CA . ASN A 1 280 ? 60.767 -11.051 3.786 1.00 37.50 280 ASN A CA 1
ATOM 2073 C C . ASN A 1 280 ? 59.697 -10.784 4.847 1.00 37.50 280 ASN A C 1
ATOM 2075 O O . ASN A 1 280 ? 59.708 -9.795 5.565 1.00 37.50 280 ASN A O 1
ATOM 2079 N N . GLY A 1 281 ? 58.876 -11.818 5.061 1.00 35.19 281 GLY A N 1
ATOM 2080 C CA . GLY A 1 281 ? 58.073 -11.951 6.270 1.00 35.19 281 GLY A CA 1
ATOM 2081 C C . GLY A 1 281 ? 57.045 -13.074 6.219 1.00 35.19 281 GLY A C 1
ATOM 2082 O O . GLY A 1 281 ? 55.862 -12.821 6.397 1.00 35.19 281 GLY A O 1
ATOM 2083 N N . SER A 1 282 ? 57.476 -14.312 5.963 1.00 38.53 282 SER A N 1
ATOM 2084 C CA . SER A 1 282 ? 56.661 -15.502 6.232 1.00 38.53 282 SER A CA 1
ATOM 2085 C C . SER A 1 282 ? 56.596 -15.712 7.749 1.00 38.53 282 SER A C 1
ATOM 2087 O O . SER A 1 282 ? 57.644 -15.925 8.359 1.00 38.53 282 SER A O 1
ATOM 2089 N N . ILE A 1 283 ? 55.401 -15.724 8.342 1.00 40.72 283 ILE A N 1
ATOM 2090 C CA . ILE A 1 283 ? 55.159 -16.384 9.631 1.00 40.72 283 ILE A CA 1
ATOM 2091 C C . ILE A 1 283 ? 53.907 -17.253 9.506 1.00 40.72 283 ILE A C 1
ATOM 2093 O O . ILE A 1 283 ? 52.827 -16.806 9.129 1.00 40.72 283 ILE A O 1
ATOM 2097 N N . ARG A 1 284 ? 54.119 -18.526 9.827 1.00 41.22 284 ARG A N 1
ATOM 2098 C CA . ARG A 1 284 ? 53.179 -19.635 9.959 1.00 41.22 284 ARG A CA 1
ATOM 2099 C C . ARG A 1 284 ? 53.317 -20.111 11.407 1.00 41.22 284 ARG A C 1
ATOM 2101 O O . ARG A 1 284 ? 54.454 -20.363 11.784 1.00 41.22 284 ARG A O 1
ATOM 2108 N N . ALA A 1 285 ? 52.224 -20.253 12.165 1.00 33.78 285 ALA A N 1
ATOM 2109 C CA . ALA A 1 285 ? 52.073 -21.158 13.328 1.00 33.78 285 ALA A CA 1
ATOM 2110 C C . ALA A 1 285 ? 50.660 -20.984 13.955 1.00 33.78 285 ALA A C 1
ATOM 2112 O O . ALA A 1 285 ? 50.266 -19.853 14.212 1.00 33.78 285 ALA A O 1
ATOM 2113 N N . THR A 1 286 ? 49.796 -22.018 13.892 1.00 40.97 286 THR A N 1
ATOM 2114 C CA . THR A 1 286 ? 49.297 -22.901 15.001 1.00 40.97 286 THR A CA 1
ATOM 2115 C C . THR A 1 286 ? 48.209 -22.247 15.877 1.00 40.97 286 THR A C 1
ATOM 2117 O O . THR A 1 286 ? 48.431 -21.170 16.405 1.00 40.97 286 THR A O 1
ATOM 2120 N N . ALA A 1 287 ? 46.950 -22.708 15.931 1.00 39.53 287 ALA A N 1
ATOM 2121 C CA . ALA A 1 287 ? 46.397 -23.967 16.472 1.00 39.53 287 ALA A CA 1
ATOM 2122 C C . ALA A 1 287 ? 46.608 -24.146 17.993 1.00 39.53 287 ALA A C 1
ATOM 2124 O O . ALA A 1 287 ? 47.747 -24.340 18.389 1.00 39.53 287 ALA A O 1
ATOM 2125 N N . GLU A 1 288 ? 45.507 -24.086 18.768 1.00 39.06 288 GLU A N 1
ATOM 2126 C CA . GLU A 1 288 ? 45.167 -24.756 20.059 1.00 39.06 288 GLU A CA 1
ATOM 2127 C C . GLU A 1 288 ? 43.960 -24.005 20.682 1.00 39.06 288 GLU A C 1
ATOM 2129 O O . GLU A 1 288 ? 44.004 -22.793 20.858 1.00 39.06 288 GLU A O 1
ATOM 2134 N N . SER A 1 289 ? 42.741 -24.558 20.673 1.00 45.38 289 SER A N 1
ATOM 2135 C CA . SER A 1 289 ? 42.098 -25.417 21.691 1.00 45.38 289 SER A CA 1
ATOM 2136 C C . SER A 1 289 ? 41.933 -24.797 23.088 1.00 45.38 289 SER A C 1
ATOM 2138 O O . SER A 1 289 ? 42.862 -24.804 23.893 1.00 45.38 289 SER A O 1
ATOM 2140 N N . SER A 1 290 ? 40.705 -24.372 23.396 1.00 55.81 290 SER A N 1
ATOM 2141 C CA . SER A 1 290 ? 39.978 -24.582 24.663 1.00 55.81 290 SER A CA 1
ATOM 2142 C C . SER A 1 290 ? 38.494 -24.320 24.420 1.00 55.81 290 SER A C 1
ATOM 2144 O O . SER A 1 290 ? 38.200 -23.349 23.687 1.00 55.81 290 SER A O 1
#

Radius of gyration: 26.55 Å; chains: 1; bounding box: 86×48×68 Å

Sequence (290 aa):
MADRSAAPPAERPPRAVLATLAVAVLGLGGLVSVVAPAAWRRYCGPLEPHVGIAVIAVAAPALVWLLARRADLPVLRRGTVARDLALAALLAAPFIAAVIVLDRLARFPADINVPLPQALAFYPFIACVVETVFHLAPLALLLTAGRAVTRASLTNPAVWSCFVAVAALEPAFQLAIGTWDAPWGAHAYLAVHLFAFDLVQLGLYRRRGFLPMLAFRLAYRLAHRVGSAPPRAAVHAEPVVDAAGSSATIRTRMAHAYLPPASASTGGKSRPTSSSIASNGSIRATAESS